Protein AF-A0A956HN15-F1 (afdb_monomer)

Radius of gyration: 31.0 Å; Cα contacts (8 Å, |Δi|>4): 213; chains: 1; bounding box: 75×34×97 Å

Structure (mmCIF, N/CA/C/O backbone):
data_AF-A0A956HN15-F1
#
_entry.id   AF-A0A956HN15-F1
#
loop_
_atom_site.group_PDB
_atom_site.id
_atom_site.type_symbol
_atom_site.label_atom_id
_atom_site.label_alt_id
_atom_site.label_comp_id
_atom_site.label_asym_id
_atom_site.label_entity_id
_atom_site.label_seq_id
_atom_site.pdbx_PDB_ins_code
_atom_site.Cartn_x
_atom_site.Cartn_y
_atom_site.Cartn_z
_atom_site.occupancy
_atom_site.B_iso_or_equiv
_atom_site.auth_seq_id
_atom_site.auth_comp_id
_atom_site.auth_asym_id
_atom_site.auth_atom_id
_atom_site.pdbx_PDB_model_num
ATOM 1 N N . MET A 1 1 ? 26.180 -20.121 -19.953 1.00 5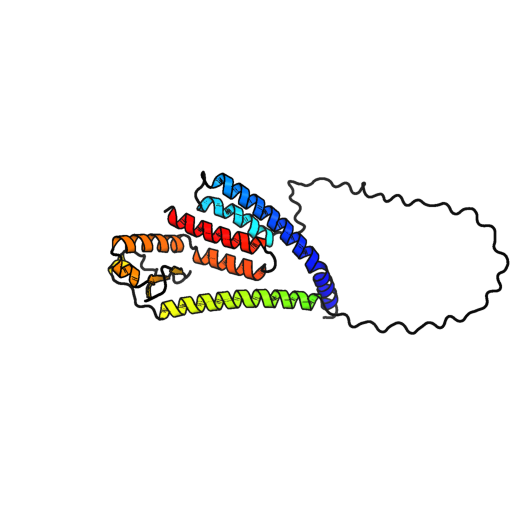2.84 1 MET A N 1
ATOM 2 C CA . MET A 1 1 ? 26.659 -18.882 -19.296 1.00 52.84 1 MET A CA 1
ATOM 3 C C . MET A 1 1 ? 27.167 -17.791 -20.253 1.00 52.84 1 MET A C 1
ATOM 5 O O . MET A 1 1 ? 26.948 -16.645 -19.882 1.00 52.84 1 MET A O 1
ATOM 9 N N . PRO A 1 2 ? 27.777 -18.056 -21.436 1.00 60.72 2 PRO A N 1
ATOM 10 C CA . PRO A 1 2 ? 28.335 -16.978 -22.273 1.00 60.72 2 PRO A CA 1
ATOM 11 C C . PRO A 1 2 ? 27.293 -16.071 -22.959 1.00 60.72 2 PRO A C 1
ATOM 13 O O . PRO A 1 2 ? 27.623 -14.945 -23.304 1.00 60.72 2 PRO A O 1
ATOM 16 N N . GLU A 1 3 ? 26.029 -16.492 -23.086 1.00 69.62 3 GLU A N 1
ATOM 17 C CA . GLU A 1 3 ? 24.977 -15.669 -23.719 1.00 69.62 3 GLU A CA 1
ATOM 18 C C . GLU A 1 3 ? 24.215 -14.733 -22.764 1.00 69.62 3 GLU A C 1
ATOM 20 O O . GLU A 1 3 ? 23.505 -13.842 -23.212 1.00 69.62 3 GLU A O 1
ATOM 25 N N . LEU A 1 4 ? 24.354 -14.882 -21.441 1.00 73.56 4 LEU A N 1
ATOM 26 C CA . LEU A 1 4 ? 23.544 -14.106 -20.486 1.00 73.56 4 LEU A CA 1
ATOM 27 C C . LEU A 1 4 ? 23.995 -12.648 -20.351 1.00 73.56 4 LEU A C 1
ATOM 29 O O . LEU A 1 4 ? 23.161 -11.756 -20.217 1.00 73.56 4 LEU A O 1
ATOM 33 N N . LEU A 1 5 ? 25.305 -12.403 -20.370 1.00 73.19 5 LEU A N 1
ATOM 34 C CA . LEU A 1 5 ? 25.876 -11.060 -20.246 1.00 73.19 5 LEU A CA 1
ATOM 35 C C . LEU A 1 5 ? 25.459 -10.125 -21.396 1.00 73.19 5 LEU A C 1
ATOM 37 O O . LEU A 1 5 ? 24.922 -9.059 -21.093 1.00 73.19 5 LEU A O 1
ATOM 41 N N . PRO A 1 6 ? 25.573 -10.511 -22.685 1.00 75.75 6 PRO A N 1
ATOM 42 C CA . PRO A 1 6 ? 25.152 -9.632 -23.776 1.00 75.75 6 PRO A CA 1
ATOM 43 C C . PRO A 1 6 ? 23.644 -9.335 -23.753 1.00 75.75 6 PRO A C 1
ATOM 45 O O . PRO A 1 6 ? 23.239 -8.202 -24.023 1.00 75.75 6 PRO A O 1
ATOM 48 N N . THR A 1 7 ? 22.801 -10.304 -23.369 1.00 74.69 7 THR A N 1
ATOM 49 C CA . THR A 1 7 ? 21.356 -10.075 -23.194 1.00 74.69 7 THR A CA 1
ATOM 50 C C . THR A 1 7 ? 21.062 -9.107 -22.048 1.00 74.69 7 THR A C 1
ATOM 52 O O . THR A 1 7 ? 20.244 -8.199 -22.206 1.00 74.69 7 THR A O 1
ATOM 55 N N . LEU A 1 8 ? 21.729 -9.264 -20.899 1.00 73.56 8 LEU A N 1
ATOM 56 C CA . LEU A 1 8 ? 21.576 -8.351 -19.766 1.00 73.56 8 LEU A CA 1
ATOM 57 C C . LEU A 1 8 ? 22.012 -6.935 -20.136 1.00 73.56 8 LEU A C 1
ATOM 59 O O . LEU A 1 8 ? 21.326 -5.983 -19.778 1.00 73.56 8 LEU A O 1
ATOM 63 N N . ASP A 1 9 ? 23.101 -6.778 -20.881 1.00 77.00 9 ASP A N 1
ATOM 64 C CA . ASP A 1 9 ? 23.592 -5.461 -21.277 1.00 77.00 9 ASP A CA 1
ATOM 65 C C . ASP A 1 9 ? 22.696 -4.772 -22.303 1.00 77.00 9 ASP A C 1
ATOM 67 O O . ASP A 1 9 ? 22.462 -3.564 -22.199 1.00 77.00 9 ASP A O 1
ATOM 71 N N . ALA A 1 10 ? 22.115 -5.523 -23.242 1.00 74.06 10 ALA A N 1
ATOM 72 C CA . ALA A 1 10 ? 21.064 -5.002 -24.112 1.00 74.06 10 ALA A CA 1
ATOM 73 C C . ALA A 1 10 ? 19.853 -4.511 -23.293 1.00 74.06 10 ALA A C 1
ATOM 75 O O . ALA A 1 10 ? 19.378 -3.392 -23.506 1.00 74.06 10 ALA A O 1
ATOM 76 N N . LEU A 1 11 ? 19.413 -5.295 -22.301 1.00 73.38 11 LEU A N 1
ATOM 77 C CA . LEU A 1 11 ? 18.323 -4.922 -21.395 1.00 73.38 11 LEU A CA 1
ATOM 78 C C . LEU A 1 11 ? 18.669 -3.675 -20.564 1.00 73.38 11 LEU A C 1
ATOM 80 O O . LEU A 1 11 ? 17.855 -2.763 -20.445 1.00 73.38 11 LEU A O 1
ATOM 84 N N . GLY A 1 12 ? 19.884 -3.604 -20.017 1.00 74.00 12 GLY A N 1
ATOM 85 C CA . GLY A 1 12 ? 20.355 -2.471 -19.224 1.00 74.00 12 GLY A CA 1
ATOM 86 C C . GLY A 1 12 ? 20.364 -1.171 -20.015 1.00 74.00 12 GLY A C 1
ATOM 87 O O . GLY A 1 12 ? 19.969 -0.130 -19.493 1.00 74.00 12 GLY A O 1
ATOM 88 N N . ARG A 1 13 ? 20.796 -1.220 -21.281 1.00 76.00 13 ARG A N 1
ATOM 89 C CA . ARG A 1 13 ? 20.797 -0.052 -22.174 1.00 76.00 13 ARG A CA 1
ATOM 90 C C . ARG A 1 13 ? 19.382 0.403 -22.538 1.00 76.00 13 ARG A C 1
ATOM 92 O O . ARG A 1 13 ? 19.152 1.602 -22.652 1.00 76.00 13 ARG A O 1
ATOM 99 N N . ALA A 1 14 ? 18.436 -0.527 -22.667 1.00 77.75 14 ALA A N 1
ATOM 100 C CA . ALA A 1 14 ? 17.026 -0.222 -22.920 1.00 77.75 14 ALA A CA 1
ATOM 101 C C . ALA A 1 14 ? 16.247 0.198 -21.654 1.00 77.75 14 ALA A C 1
ATOM 103 O O . ALA A 1 14 ? 15.173 0.791 -21.750 1.00 77.75 14 ALA A O 1
ATOM 104 N N . ALA A 1 15 ? 16.764 -0.081 -20.455 1.00 79.12 15 ALA A N 1
ATOM 105 C CA . ALA A 1 15 ? 16.052 0.168 -19.204 1.00 79.12 15 ALA A CA 1
ATOM 106 C C . ALA A 1 15 ? 15.653 1.644 -18.969 1.00 79.12 15 ALA A C 1
ATOM 108 O O . ALA A 1 15 ? 14.527 1.866 -18.520 1.00 79.12 15 ALA A O 1
ATOM 109 N N . PRO A 1 16 ? 16.484 2.668 -19.269 1.00 79.44 16 PRO A N 1
ATOM 110 C CA . PRO A 1 16 ? 16.103 4.066 -19.061 1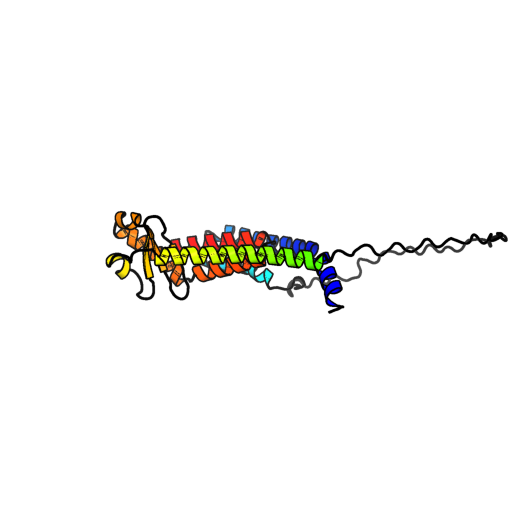.00 79.44 16 PRO A CA 1
ATOM 111 C C . PRO A 1 16 ? 14.948 4.517 -19.960 1.00 79.44 16 PRO A C 1
ATOM 113 O O . PRO A 1 16 ? 14.017 5.164 -19.481 1.00 79.44 16 PRO A O 1
ATOM 116 N N . THR A 1 17 ? 14.980 4.161 -21.248 1.00 76.88 17 THR A N 1
ATOM 117 C CA . THR A 1 17 ? 13.920 4.517 -22.206 1.00 76.88 17 THR A CA 1
ATOM 118 C C . THR A 1 17 ? 12.625 3.789 -21.871 1.00 76.88 17 THR A C 1
ATOM 120 O O . THR A 1 17 ? 11.563 4.411 -21.827 1.00 76.88 17 THR A O 1
ATOM 123 N N . TRP A 1 18 ? 12.718 2.503 -21.522 1.00 82.81 18 TRP A N 1
ATOM 124 C CA . TRP A 1 18 ? 11.594 1.721 -21.017 1.00 82.81 18 TRP A CA 1
ATOM 125 C C . TRP A 1 18 ? 10.989 2.337 -19.747 1.00 82.81 18 TRP A C 1
ATOM 127 O O . TRP A 1 18 ? 9.773 2.512 -19.658 1.00 82.81 18 TRP A O 1
ATOM 137 N N . LEU A 1 19 ? 11.823 2.723 -18.777 1.00 84.31 19 LEU A N 1
ATOM 138 C CA . LEU A 1 19 ? 11.363 3.301 -17.516 1.00 84.31 19 LEU A CA 1
ATOM 139 C C . LEU A 1 19 ? 10.691 4.660 -17.729 1.00 84.31 19 LEU A C 1
ATOM 141 O O . LEU A 1 19 ? 9.663 4.939 -17.106 1.00 84.31 19 LEU A O 1
ATOM 145 N N . LEU A 1 20 ? 11.246 5.495 -18.609 1.00 82.44 20 LEU A N 1
ATOM 146 C CA . LEU A 1 20 ? 10.659 6.780 -18.973 1.00 82.44 20 LEU A CA 1
ATOM 147 C C . LEU A 1 20 ? 9.281 6.582 -19.611 1.00 82.44 20 LEU A C 1
ATOM 149 O O . LEU A 1 20 ?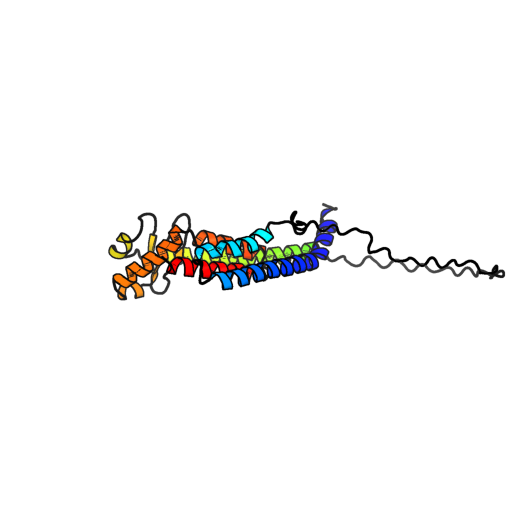 8.308 7.181 -19.151 1.00 82.44 20 LEU A O 1
ATOM 153 N N . ALA A 1 21 ? 9.178 5.698 -20.607 1.00 83.75 21 ALA A N 1
ATOM 154 C CA . ALA A 1 21 ? 7.914 5.382 -21.264 1.00 83.75 21 ALA A CA 1
ATOM 155 C C . ALA A 1 21 ? 6.877 4.857 -20.257 1.00 83.75 21 ALA A C 1
ATOM 157 O O . ALA A 1 21 ? 5.773 5.397 -20.166 1.00 83.75 21 ALA A O 1
ATOM 158 N N . MET A 1 22 ? 7.252 3.875 -19.430 1.00 84.31 22 MET A N 1
ATOM 159 C CA . MET A 1 22 ? 6.392 3.335 -18.374 1.00 84.31 22 MET A CA 1
ATOM 160 C C . MET A 1 22 ? 5.916 4.436 -17.417 1.00 84.31 22 MET A C 1
ATOM 162 O O . MET A 1 22 ? 4.737 4.496 -17.063 1.00 84.31 22 MET A O 1
ATOM 166 N N . THR A 1 23 ? 6.812 5.340 -17.020 1.00 88.06 23 THR A N 1
ATOM 167 C CA . THR A 1 23 ? 6.501 6.435 -16.095 1.00 88.06 23 THR A CA 1
ATOM 168 C C . THR A 1 23 ? 5.527 7.436 -16.706 1.00 88.06 23 THR A C 1
ATOM 170 O O . THR A 1 23 ? 4.544 7.781 -16.053 1.00 88.06 23 THR A O 1
ATOM 173 N N . LEU A 1 24 ? 5.744 7.873 -17.948 1.00 89.25 24 LEU A N 1
ATOM 174 C CA . LEU A 1 24 ? 4.875 8.842 -18.625 1.00 89.25 24 LEU A CA 1
ATOM 175 C C . LEU A 1 24 ? 3.468 8.282 -18.860 1.00 89.25 24 LEU A C 1
ATOM 177 O O . LEU A 1 24 ? 2.478 8.943 -18.547 1.00 89.25 24 LEU A O 1
ATOM 181 N N . TRP A 1 25 ? 3.364 7.035 -19.322 1.00 85.62 25 TRP A N 1
ATOM 182 C CA . TRP A 1 25 ? 2.072 6.373 -19.511 1.00 85.62 25 TRP A CA 1
ATOM 183 C C . TRP A 1 25 ? 1.324 6.174 -18.192 1.00 85.62 25 TRP A C 1
ATOM 185 O O . TRP A 1 25 ? 0.136 6.490 -18.088 1.00 85.62 25 TRP A O 1
ATOM 195 N N . THR A 1 26 ? 2.019 5.699 -17.155 1.00 88.94 26 THR A N 1
ATOM 196 C CA . THR A 1 26 ? 1.412 5.520 -15.828 1.00 88.94 26 THR A CA 1
ATOM 197 C C . THR A 1 26 ? 1.000 6.867 -15.228 1.00 88.94 26 THR A C 1
ATOM 199 O O . THR A 1 26 ? -0.025 6.950 -14.551 1.00 88.94 26 THR A O 1
ATOM 202 N N . LEU A 1 27 ? 1.747 7.941 -15.505 1.00 93.25 27 LEU A N 1
ATOM 203 C CA . LEU A 1 27 ? 1.388 9.298 -15.104 1.00 93.25 27 LEU A CA 1
ATOM 204 C C . LEU A 1 27 ? 0.112 9.768 -15.810 1.00 93.25 27 LEU A C 1
ATOM 206 O O . LEU A 1 27 ? -0.776 10.285 -15.139 1.00 93.25 27 LEU A O 1
ATOM 210 N N . GLY A 1 28 ? -0.013 9.538 -17.120 1.00 92.81 28 GLY A N 1
ATOM 211 C CA . GLY A 1 28 ? -1.230 9.833 -1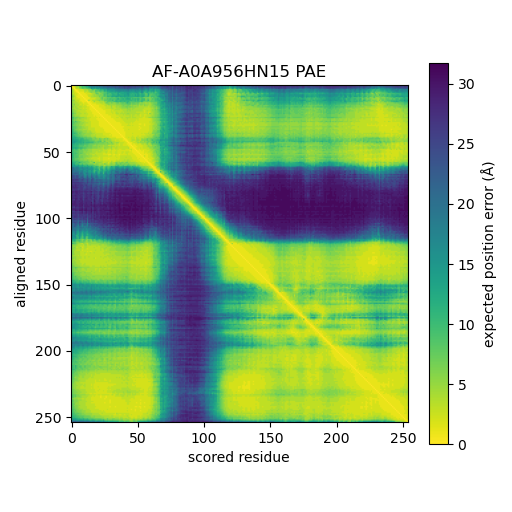7.881 1.00 92.81 28 GLY A CA 1
ATOM 212 C C . GLY A 1 28 ? -2.458 9.125 -17.303 1.00 92.81 28 GLY A C 1
ATOM 213 O O . GLY A 1 28 ? -3.449 9.775 -16.970 1.00 92.81 28 GLY A O 1
ATOM 214 N N . LEU A 1 29 ? -2.362 7.811 -17.064 1.00 92.62 29 LEU A N 1
ATOM 215 C CA . LEU A 1 29 ? -3.432 7.040 -16.416 1.00 92.62 29 LEU A CA 1
ATOM 216 C C . LEU A 1 29 ? -3.763 7.570 -15.020 1.00 92.62 29 LEU A C 1
ATOM 218 O O . LEU A 1 29 ? -4.934 7.689 -14.658 1.00 92.62 29 LEU A O 1
ATOM 222 N N . TRP A 1 30 ? -2.744 7.909 -14.230 1.00 95.19 30 TRP A N 1
ATOM 223 C CA . TRP A 1 30 ? -2.947 8.480 -12.905 1.00 95.19 30 TRP A CA 1
ATOM 224 C C . TRP A 1 30 ? -3.654 9.839 -12.964 1.00 95.19 30 TRP A C 1
ATOM 226 O O . TRP A 1 30 ? -4.546 10.084 -12.151 1.00 95.19 30 TRP A O 1
ATOM 236 N N . LEU A 1 31 ? -3.308 10.702 -13.924 1.00 95.62 31 LEU A N 1
ATOM 237 C CA . LEU A 1 31 ? -3.966 11.992 -14.132 1.00 95.62 31 LEU A CA 1
ATOM 238 C C . LEU A 1 31 ? -5.434 11.803 -14.521 1.00 95.62 31 LEU A C 1
ATOM 240 O O . LEU A 1 31 ? -6.295 12.408 -13.885 1.00 95.62 31 LEU A O 1
ATOM 244 N N . CYS A 1 32 ? -5.736 10.914 -15.471 1.00 94.94 32 CYS A N 1
ATOM 245 C CA . CYS A 1 32 ? -7.110 10.570 -15.846 1.00 94.94 32 CYS A CA 1
ATOM 246 C C . CYS A 1 32 ? -7.907 10.014 -14.657 1.00 94.94 32 CYS A C 1
ATOM 248 O O . CYS A 1 32 ? -9.021 10.456 -14.380 1.00 94.94 32 CYS A O 1
ATOM 250 N N . ALA A 1 33 ? -7.324 9.087 -13.893 1.00 93.94 33 ALA A N 1
ATOM 251 C CA . ALA A 1 33 ? -7.952 8.579 -12.678 1.00 93.94 33 ALA A CA 1
ATOM 252 C C . ALA A 1 33 ? -8.202 9.713 -11.672 1.00 93.94 33 ALA A C 1
ATOM 254 O O . ALA A 1 33 ? -9.264 9.781 -11.062 1.00 93.94 33 ALA A O 1
ATOM 255 N N . ARG A 1 34 ? -7.252 10.643 -11.517 1.00 94.81 34 ARG A N 1
ATOM 256 C CA . ARG A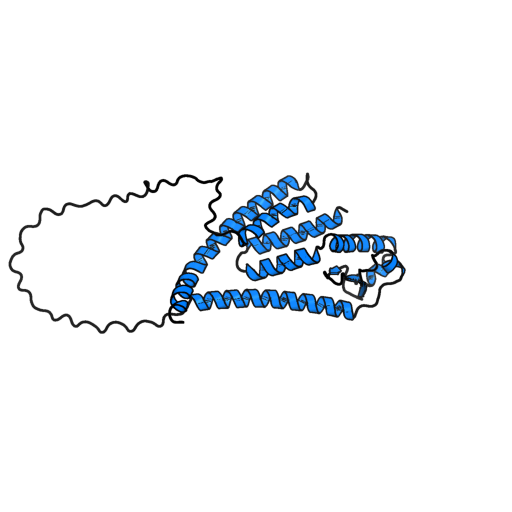 1 34 ? -7.331 11.760 -10.569 1.00 94.81 34 ARG A CA 1
ATOM 257 C C . ARG A 1 34 ? -8.343 12.834 -10.962 1.00 94.81 34 ARG A C 1
ATOM 259 O O . ARG A 1 34 ? -8.926 13.439 -10.054 1.00 94.81 34 ARG A O 1
ATOM 266 N N . THR A 1 35 ? -8.546 13.085 -12.252 1.00 95.06 35 THR A N 1
ATOM 267 C CA . THR A 1 35 ? -9.582 14.000 -12.747 1.00 95.06 35 THR A CA 1
ATOM 268 C C . THR A 1 35 ? -10.963 13.383 -12.560 1.00 95.06 35 THR A C 1
ATOM 270 O O . THR A 1 35 ? -11.814 14.011 -11.931 1.00 95.06 35 THR A O 1
ATOM 273 N N . LEU A 1 36 ? -11.163 12.124 -12.963 1.00 93.69 36 LEU A N 1
ATOM 274 C CA . LEU A 1 36 ? -12.405 11.382 -12.711 1.00 93.69 36 LEU A CA 1
ATOM 275 C C . LEU A 1 36 ? -12.735 11.324 -11.213 1.00 93.69 36 LEU A C 1
ATOM 277 O O . LEU A 1 36 ? -13.852 11.626 -10.799 1.00 93.69 36 LEU A O 1
ATOM 281 N N . ASP A 1 37 ? -11.737 11.034 -10.379 1.00 93.38 37 ASP A N 1
ATOM 282 C CA . ASP A 1 37 ? -11.855 11.007 -8.922 1.00 93.38 37 ASP A CA 1
ATOM 283 C C . ASP A 1 37 ? -12.286 12.359 -8.321 1.00 93.38 37 ASP A C 1
ATOM 285 O O . ASP A 1 37 ? -13.005 12.401 -7.317 1.00 93.38 37 ASP A O 1
ATOM 289 N N . ALA A 1 38 ? -11.856 13.476 -8.920 1.00 92.56 38 ALA A N 1
ATOM 290 C CA . ALA A 1 38 ? -12.281 14.819 -8.530 1.00 92.56 38 ALA A CA 1
ATOM 291 C C . ALA A 1 38 ? -13.717 15.133 -8.962 1.00 92.56 38 ALA A C 1
ATOM 293 O O . ALA A 1 38 ? -14.442 15.760 -8.191 1.00 92.56 38 ALA A O 1
ATOM 294 N N . LEU A 1 39 ? -14.128 14.692 -10.151 1.00 94.69 39 LEU A N 1
ATOM 295 C CA . LEU A 1 39 ? -15.478 14.912 -10.676 1.00 94.69 39 LEU A CA 1
ATOM 296 C C . LEU A 1 39 ? -16.523 14.072 -9.928 1.00 94.69 39 LEU A C 1
ATOM 298 O O . LEU A 1 39 ? -17.617 14.547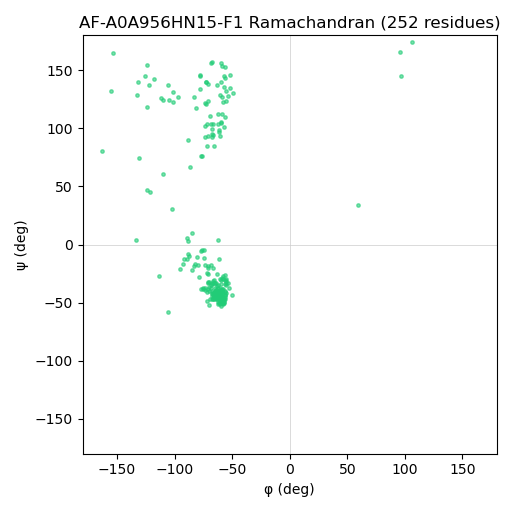 -9.625 1.00 94.69 39 LEU A O 1
ATOM 302 N N . LEU A 1 40 ? -16.166 12.839 -9.567 1.00 92.62 40 LEU A N 1
ATOM 303 C CA . LEU A 1 40 ? -17.072 11.881 -8.932 1.00 92.62 40 LEU A CA 1
ATOM 304 C C . LEU A 1 40 ? -17.113 11.991 -7.402 1.00 92.62 40 LEU A C 1
ATOM 306 O O . LEU A 1 40 ? -18.003 11.413 -6.785 1.00 92.62 40 LEU A O 1
ATOM 310 N N . ARG A 1 41 ? -16.218 12.770 -6.770 1.00 90.56 41 ARG A N 1
ATOM 311 C CA . ARG A 1 41 ? -16.110 12.868 -5.295 1.00 90.56 41 ARG A CA 1
ATOM 312 C C . ARG A 1 41 ? -17.400 13.270 -4.574 1.00 90.56 41 ARG A C 1
ATOM 314 O O . ARG A 1 41 ? -17.520 13.002 -3.391 1.00 90.56 41 ARG A O 1
ATOM 321 N N . ARG A 1 42 ? -18.301 13.996 -5.249 1.00 89.19 42 ARG A N 1
ATOM 322 C CA . ARG A 1 42 ? -19.583 14.452 -4.680 1.00 89.19 42 ARG A CA 1
ATOM 323 C C . ARG A 1 42 ? -20.729 13.472 -4.938 1.00 89.19 42 ARG A C 1
ATOM 325 O O . ARG A 1 42 ? -21.803 13.655 -4.388 1.00 89.19 42 ARG A O 1
ATOM 332 N N . ARG A 1 43 ? -20.520 12.496 -5.826 1.00 90.50 43 ARG A N 1
ATOM 333 C CA . ARG A 1 43 ? -21.560 11.589 -6.334 1.00 90.50 43 ARG A CA 1
ATOM 334 C C . ARG A 1 43 ? -21.346 10.142 -5.902 1.00 90.50 43 ARG A C 1
ATOM 336 O O . ARG A 1 43 ? -22.313 9.399 -5.824 1.00 90.50 43 ARG A O 1
ATOM 343 N N . LEU A 1 44 ? -20.100 9.742 -5.655 1.00 90.38 44 LEU A N 1
ATOM 344 C CA . LEU A 1 44 ? -19.728 8.375 -5.307 1.00 90.38 44 LEU A CA 1
ATOM 345 C C . LEU A 1 44 ? -19.007 8.336 -3.961 1.00 90.38 44 LEU A C 1
ATOM 347 O O . LEU A 1 44 ? -18.099 9.135 -3.719 1.00 90.38 44 LEU A O 1
ATOM 351 N N . ALA A 1 45 ? -19.371 7.346 -3.146 1.00 89.69 45 ALA A N 1
ATOM 352 C CA . ALA A 1 45 ? -18.648 6.973 -1.935 1.00 89.69 45 ALA A CA 1
ATOM 353 C C . ALA A 1 45 ? -17.177 6.634 -2.240 1.00 89.69 45 ALA A C 1
ATOM 355 O O . ALA A 1 45 ? -16.834 6.186 -3.344 1.00 89.69 45 ALA A O 1
ATOM 356 N N . ALA A 1 46 ? -16.299 6.821 -1.256 1.00 89.19 46 ALA A N 1
ATOM 357 C CA . ALA A 1 46 ? -14.861 6.604 -1.393 1.00 89.19 46 ALA A CA 1
ATOM 358 C C . ALA A 1 46 ? -14.514 5.186 -1.880 1.00 89.19 46 ALA A C 1
ATOM 360 O O . ALA A 1 46 ? -13.608 5.017 -2.702 1.00 89.19 46 ALA A O 1
ATOM 361 N N . ALA A 1 47 ? -15.287 4.180 -1.461 1.00 86.81 47 ALA A N 1
ATOM 362 C CA . ALA A 1 47 ? -15.101 2.790 -1.873 1.00 86.81 47 ALA A CA 1
ATOM 363 C C . ALA A 1 47 ? -15.206 2.586 -3.399 1.00 86.81 47 ALA A C 1
ATOM 365 O O . ALA A 1 47 ? -14.390 1.876 -3.984 1.00 86.81 47 ALA A O 1
ATOM 366 N N . TRP A 1 48 ? -16.148 3.261 -4.066 1.00 88.50 48 TRP A N 1
ATOM 367 C CA . TRP A 1 48 ? -16.359 3.149 -5.519 1.00 88.50 48 TRP A CA 1
ATOM 368 C C . TRP A 1 48 ? -15.304 3.875 -6.349 1.00 88.50 48 TRP A C 1
ATOM 370 O O . TRP A 1 48 ? -15.214 3.686 -7.559 1.00 88.50 48 TRP A O 1
ATOM 380 N N . ARG A 1 49 ? -14.480 4.697 -5.700 1.00 91.38 49 ARG A N 1
ATOM 381 C CA . ARG A 1 49 ? -13.399 5.451 -6.338 1.00 91.38 49 ARG A CA 1
ATOM 382 C C . ARG A 1 49 ? -12.067 4.698 -6.288 1.00 91.38 49 ARG A C 1
ATOM 384 O O . ARG A 1 49 ? -11.169 4.997 -7.072 1.00 91.38 49 ARG A O 1
ATOM 391 N N . LEU A 1 50 ? -11.941 3.682 -5.425 1.00 89.94 50 LEU A N 1
ATOM 392 C CA . LEU A 1 50 ? -10.757 2.816 -5.333 1.00 89.94 50 LEU A CA 1
ATOM 393 C C . LEU A 1 50 ? -10.381 2.128 -6.664 1.00 89.94 50 LEU A C 1
ATOM 395 O O . LEU A 1 50 ? -9.192 2.146 -7.000 1.00 89.94 50 LEU A O 1
ATOM 399 N N . PRO A 1 51 ? -11.326 1.571 -7.456 1.00 91.81 51 PRO A N 1
ATOM 400 C CA . PRO A 1 51 ? -10.997 0.882 -8.705 1.00 91.81 51 PRO A CA 1
ATOM 401 C C . PRO A 1 51 ? -10.276 1.764 -9.732 1.00 91.81 51 PRO A C 1
ATOM 403 O O . PRO A 1 51 ? -9.424 1.255 -10.456 1.00 91.81 51 PRO A O 1
ATOM 406 N N . LEU A 1 52 ? -10.531 3.082 -9.749 1.00 91.31 52 LEU A N 1
ATOM 407 C CA . LEU A 1 52 ? -9.869 4.028 -10.663 1.00 91.31 52 LEU A CA 1
ATOM 408 C C . LEU A 1 52 ? -8.342 3.968 -10.535 1.00 91.31 52 LEU A C 1
ATOM 410 O O . LEU A 1 52 ? -7.617 3.973 -11.526 1.00 91.31 52 LEU A O 1
ATOM 414 N N . TYR A 1 53 ? -7.849 3.865 -9.302 1.00 92.75 53 TYR A N 1
ATOM 415 C CA . TYR A 1 53 ? -6.420 3.750 -9.021 1.00 92.75 53 TYR A CA 1
ATOM 416 C C . TYR A 1 53 ? -5.919 2.305 -9.118 1.00 92.75 53 TYR A C 1
ATOM 418 O O . TYR A 1 53 ? -4.734 2.092 -9.360 1.00 92.75 53 TYR A O 1
ATOM 426 N N . GLY A 1 54 ? -6.810 1.317 -8.986 1.00 89.50 54 GLY A N 1
ATOM 427 C CA . GLY A 1 54 ? -6.512 -0.084 -9.285 1.00 89.50 54 GLY A CA 1
ATOM 428 C C . GLY A 1 54 ? -6.076 -0.286 -10.738 1.00 89.50 54 GLY A C 1
ATOM 429 O O . GLY A 1 54 ? -5.104 -0.995 -10.973 1.00 89.50 54 GLY A O 1
ATOM 430 N N . VAL A 1 55 ? -6.705 0.408 -11.693 1.00 88.50 55 VAL A N 1
ATOM 431 C CA . VAL A 1 55 ? -6.315 0.381 -13.119 1.00 88.50 55 VAL A CA 1
ATOM 432 C C . VAL A 1 55 ? -4.890 0.909 -13.329 1.00 88.50 55 VAL A C 1
ATOM 434 O O . VAL A 1 55 ? -4.109 0.305 -14.061 1.00 88.50 55 VAL A O 1
ATOM 437 N N . VAL A 1 56 ? -4.515 1.987 -12.629 1.00 89.56 56 VAL A N 1
ATOM 438 C CA . VAL A 1 56 ? -3.148 2.540 -12.671 1.00 89.56 56 VAL A CA 1
ATOM 439 C C . VAL A 1 56 ? -2.123 1.506 -12.194 1.00 89.56 56 VAL A C 1
ATOM 441 O O . VAL A 1 56 ? -1.047 1.398 -12.772 1.00 89.56 56 VAL A O 1
ATOM 444 N N . LEU A 1 57 ? -2.452 0.721 -11.163 1.00 89.56 57 LEU A N 1
ATOM 445 C CA . LEU A 1 57 ? -1.576 -0.346 -10.669 1.00 89.56 57 LEU A CA 1
ATOM 446 C C . LEU A 1 57 ? -1.581 -1.581 -11.580 1.00 89.56 57 LEU A C 1
ATOM 448 O O . LEU A 1 57 ? -0.531 -2.186 -11.778 1.00 89.56 57 LEU A O 1
ATOM 452 N N . ALA A 1 58 ? -2.729 -1.944 -12.157 1.00 86.19 58 ALA A N 1
ATOM 453 C CA . ALA A 1 58 ? -2.852 -3.071 -13.083 1.00 86.19 58 ALA A CA 1
ATOM 454 C C . ALA A 1 58 ? -1.980 -2.884 -14.334 1.00 86.19 58 ALA A C 1
ATOM 456 O O . ALA A 1 58 ? -1.450 -3.857 -14.866 1.00 86.19 58 ALA A O 1
ATOM 457 N N . ARG A 1 59 ? -1.741 -1.631 -14.749 1.00 83.19 59 ARG A N 1
ATOM 458 C CA . ARG A 1 59 ? -0.821 -1.296 -15.846 1.00 83.19 59 ARG A CA 1
ATOM 459 C C . ARG A 1 59 ? 0.593 -1.843 -15.651 1.00 83.19 59 ARG A C 1
ATOM 461 O O . ARG A 1 59 ? 1.240 -2.149 -16.648 1.00 83.19 59 ARG A O 1
ATOM 468 N N . LEU A 1 60 ? 1.049 -1.997 -14.406 1.00 82.25 60 LEU A N 1
ATOM 469 C CA . LEU A 1 60 ? 2.374 -2.543 -14.092 1.00 82.25 60 LEU A CA 1
ATOM 470 C C . LEU A 1 60 ? 2.516 -4.022 -14.477 1.00 82.25 60 LEU A C 1
ATOM 472 O O . LEU A 1 60 ? 3.634 -4.508 -14.603 1.00 82.25 60 LEU A O 1
ATOM 476 N N . VAL A 1 61 ? 1.395 -4.731 -14.634 1.00 77.19 61 VAL A N 1
ATOM 477 C CA . VAL A 1 61 ? 1.347 -6.139 -15.055 1.00 77.19 61 VAL A CA 1
ATOM 478 C C . VAL A 1 61 ? 1.130 -6.257 -16.567 1.00 77.19 61 VAL A C 1
ATOM 480 O O . VAL A 1 61 ? 1.457 -7.283 -17.157 1.00 77.19 61 VAL A O 1
ATOM 483 N N . LEU A 1 62 ? 0.596 -5.214 -17.210 1.00 70.25 62 LEU A N 1
ATOM 484 C CA . LEU A 1 62 ? 0.336 -5.220 -18.646 1.00 70.25 62 LEU A CA 1
ATOM 485 C C . LEU A 1 62 ? 1.638 -4.996 -19.440 1.00 70.25 62 LEU A C 1
ATOM 487 O O . LEU A 1 62 ? 2.386 -4.065 -19.115 1.00 70.25 62 LEU A O 1
ATOM 491 N N . PRO A 1 63 ? 1.896 -5.793 -20.497 1.00 65.44 63 PRO A N 1
ATOM 492 C CA . PRO A 1 63 ? 3.030 -5.588 -21.395 1.00 65.44 63 PRO A CA 1
ATOM 493 C C . PRO A 1 63 ? 3.084 -4.152 -21.923 1.00 65.44 63 PRO A C 1
ATOM 495 O O . PRO A 1 63 ? 2.051 -3.508 -22.120 1.00 65.44 63 PRO A O 1
ATOM 498 N N . VAL A 1 64 ? 4.291 -3.622 -22.138 1.00 57.16 64 VAL A N 1
ATOM 499 C CA . VAL A 1 64 ? 4.454 -2.268 -22.696 1.00 57.16 64 VAL A CA 1
ATOM 500 C C . VAL A 1 64 ? 3.894 -2.186 -24.113 1.00 57.16 64 VAL A C 1
ATOM 502 O O . VAL A 1 64 ? 3.274 -1.180 -24.444 1.00 57.16 64 VAL A O 1
ATOM 505 N N . ASP A 1 65 ? 3.990 -3.286 -24.855 1.00 60.69 65 ASP A N 1
ATOM 506 C CA . ASP A 1 65 ? 3.537 -3.420 -26.241 1.00 60.69 65 ASP A CA 1
ATOM 507 C C . ASP A 1 65 ? 2.049 -3.778 -26.351 1.00 60.69 65 ASP A C 1
ATOM 509 O O . ASP A 1 65 ? 1.562 -4.114 -27.429 1.00 60.69 65 ASP A O 1
ATOM 513 N N . TRP A 1 66 ? 1.302 -3.724 -25.240 1.00 53.16 66 TRP A N 1
ATOM 514 C CA . TRP A 1 66 ? -0.144 -3.893 -25.281 1.00 53.16 66 TRP A CA 1
ATOM 515 C C . TRP A 1 66 ? -0.779 -2.700 -26.002 1.00 53.16 66 TRP A C 1
ATOM 517 O O . TRP A 1 66 ? -1.112 -1.674 -25.402 1.00 53.16 66 TRP A O 1
ATOM 527 N N . GLN A 1 67 ? -0.965 -2.849 -27.306 1.00 52.53 67 GLN A N 1
ATOM 528 C CA . GLN A 1 67 ? -1.824 -1.991 -28.102 1.00 52.53 67 GLN A CA 1
ATOM 529 C C . GLN A 1 67 ? -3.272 -2.339 -27.744 1.00 52.53 67 GLN A C 1
ATOM 531 O O . GLN A 1 67 ? -3.695 -3.491 -27.840 1.00 52.53 67 GLN A O 1
ATOM 536 N N . SER A 1 68 ? -4.033 -1.360 -27.248 1.00 44.50 68 SER A N 1
ATOM 537 C CA . SER A 1 68 ? -5.455 -1.571 -26.973 1.00 44.50 68 SER A CA 1
ATOM 538 C C . SER A 1 68 ? -6.149 -1.984 -28.275 1.00 44.50 68 SER A C 1
ATOM 540 O O . SER A 1 68 ? -6.062 -1.224 -29.239 1.00 44.50 68 SER A O 1
ATOM 542 N N . PRO A 1 69 ? -6.897 -3.102 -28.320 1.00 50.62 69 PRO A N 1
ATOM 543 C CA . PRO A 1 69 ? -7.639 -3.498 -29.521 1.00 50.62 69 PRO A CA 1
ATOM 544 C C . PRO A 1 69 ? -8.706 -2.466 -29.934 1.00 50.62 69 PRO A C 1
ATOM 546 O O . PRO A 1 69 ? -9.228 -2.522 -31.039 1.00 50.62 69 PRO A O 1
ATOM 549 N N . ILE A 1 70 ? -9.017 -1.502 -29.059 1.00 50.69 70 ILE A N 1
ATOM 550 C CA . ILE A 1 70 ? -9.950 -0.396 -29.313 1.00 50.69 70 ILE A CA 1
ATOM 551 C C . ILE A 1 70 ? -9.262 0.773 -30.054 1.00 50.69 70 ILE A C 1
ATOM 553 O O . ILE A 1 70 ? -9.937 1.603 -30.651 1.00 50.69 70 ILE A O 1
ATOM 557 N N . VAL A 1 71 ? -7.924 0.839 -30.046 1.00 47.34 71 VAL A N 1
ATOM 558 C CA . VAL A 1 71 ? -7.110 1.877 -30.711 1.00 47.34 71 VAL A CA 1
ATOM 559 C C . VAL A 1 71 ? -6.122 1.208 -31.672 1.00 47.34 71 VAL A C 1
ATOM 561 O O . VAL A 1 71 ? -4.930 1.498 -31.678 1.00 47.34 71 VAL A O 1
ATOM 564 N N . ALA A 1 72 ? -6.607 0.273 -32.486 1.00 45.81 72 ALA A N 1
ATOM 565 C CA . ALA A 1 72 ? -5.888 -0.146 -33.682 1.00 45.81 72 ALA A CA 1
ATOM 566 C C . ALA A 1 72 ? -6.067 0.952 -34.744 1.00 45.81 72 ALA A C 1
ATOM 568 O O . ALA A 1 72 ? -6.908 0.845 -35.632 1.00 45.81 72 ALA A O 1
ATOM 569 N N . TRP A 1 73 ? -5.339 2.062 -34.600 1.00 47.28 73 TRP A N 1
ATOM 570 C CA . TRP A 1 73 ? -5.170 2.994 -35.710 1.00 47.28 73 TRP A CA 1
ATOM 571 C C . TRP A 1 73 ? -4.197 2.334 -36.690 1.00 47.28 73 TRP A C 1
ATOM 573 O O . TRP A 1 73 ? -3.093 1.986 -36.261 1.00 47.28 73 TRP A O 1
ATOM 583 N N . PRO A 1 74 ? -4.561 2.111 -37.963 1.00 45.97 74 PRO A N 1
ATOM 584 C CA . PRO A 1 74 ? -3.608 1.607 -38.933 1.00 45.97 74 PRO A CA 1
ATOM 585 C C . PRO A 1 74 ? -2.580 2.718 -39.155 1.00 45.97 74 PRO A C 1
ATOM 587 O O . PRO A 1 74 ? -2.841 3.694 -39.852 1.00 45.97 74 PRO A O 1
ATOM 590 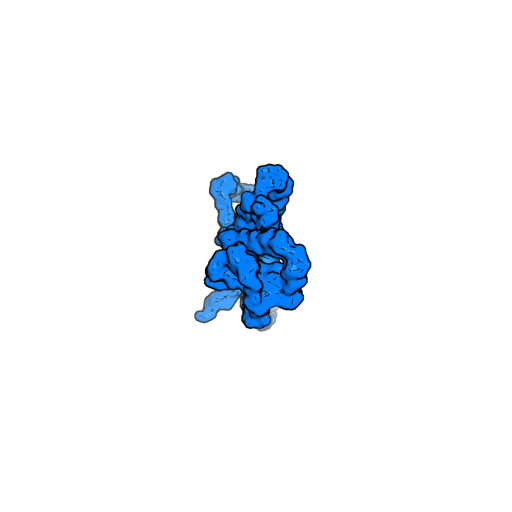N N . MET A 1 75 ? -1.422 2.617 -38.506 1.00 44.09 75 MET A N 1
ATOM 591 C CA . MET A 1 75 ? -0.248 3.340 -38.973 1.00 44.09 75 MET A CA 1
ATOM 592 C C . MET A 1 75 ? 0.206 2.601 -40.226 1.00 44.09 75 MET A C 1
ATOM 594 O O . MET A 1 75 ? 0.888 1.585 -40.136 1.00 44.09 75 MET A O 1
ATOM 598 N N . THR A 1 76 ? -0.269 3.043 -41.385 1.00 43.69 76 THR A N 1
ATOM 599 C CA . THR A 1 76 ? 0.309 2.650 -42.668 1.00 43.69 76 THR A CA 1
ATOM 600 C C . THR A 1 76 ? 1.779 3.057 -42.649 1.00 43.69 76 THR A C 1
ATOM 602 O O . THR A 1 76 ? 2.092 4.225 -42.425 1.00 43.69 76 THR A O 1
ATOM 605 N N . GLU A 1 77 ? 2.678 2.094 -42.851 1.00 51.06 77 GLU A N 1
ATOM 606 C CA . GLU A 1 77 ? 4.140 2.272 -42.908 1.00 51.06 77 GLU A CA 1
ATOM 607 C C . GLU A 1 77 ? 4.611 3.189 -44.064 1.00 51.06 77 GLU A C 1
ATOM 609 O O . GLU A 1 77 ? 5.809 3.396 -44.240 1.00 51.06 77 GLU A O 1
ATOM 614 N N . ASP A 1 78 ? 3.689 3.785 -44.823 1.00 46.44 78 ASP A N 1
ATOM 615 C CA . ASP A 1 78 ? 3.967 4.509 -46.066 1.00 46.44 78 ASP A CA 1
ATOM 616 C C . ASP A 1 78 ? 4.475 5.957 -45.886 1.00 46.44 78 ASP A C 1
ATOM 618 O O . ASP A 1 78 ? 4.977 6.542 -46.844 1.00 46.44 78 ASP A O 1
ATOM 622 N N . ASP A 1 79 ? 4.434 6.547 -44.684 1.00 46.41 79 ASP A N 1
ATOM 623 C CA . ASP A 1 79 ? 4.804 7.967 -44.486 1.00 46.41 79 ASP A CA 1
ATOM 624 C C . ASP A 1 79 ? 6.297 8.222 -44.183 1.00 46.41 79 ASP A C 1
ATOM 626 O O . ASP A 1 79 ? 6.705 9.362 -43.948 1.00 46.41 79 ASP A O 1
ATOM 630 N N . VAL A 1 80 ? 7.154 7.194 -44.229 1.00 44.97 80 VAL A N 1
ATOM 631 C CA . VAL A 1 80 ? 8.621 7.359 -44.123 1.00 44.97 80 VAL A CA 1
ATOM 632 C C . VAL A 1 80 ? 9.324 6.809 -45.366 1.00 44.97 80 VAL A C 1
ATOM 634 O O . VAL A 1 80 ? 10.352 6.139 -45.296 1.00 44.97 80 VAL A O 1
ATOM 637 N N . ALA A 1 81 ? 8.804 7.139 -46.547 1.00 41.28 81 ALA A N 1
ATOM 638 C CA . ALA A 1 81 ? 9.617 7.134 -47.756 1.00 41.28 81 ALA A CA 1
ATOM 639 C C . ALA A 1 81 ? 10.583 8.329 -47.697 1.00 41.28 81 ALA A C 1
ATOM 641 O O . ALA A 1 81 ? 10.316 9.418 -48.206 1.00 41.28 81 ALA A O 1
ATOM 642 N N . VAL A 1 82 ? 11.727 8.132 -47.037 1.00 42.09 82 VAL A N 1
ATOM 643 C CA . VAL A 1 82 ? 12.899 8.992 -47.212 1.00 42.09 82 VAL A CA 1
ATOM 644 C C . VAL A 1 82 ? 13.226 8.975 -48.701 1.00 42.09 82 VAL A C 1
ATOM 646 O O . VAL A 1 82 ? 13.656 7.953 -49.230 1.00 42.09 82 VAL A O 1
ATOM 649 N N . ALA A 1 83 ? 12.994 10.097 -49.379 1.00 39.16 83 ALA A N 1
ATOM 650 C CA . ALA A 1 83 ? 13.437 10.307 -50.744 1.00 39.16 83 ALA A CA 1
ATOM 651 C C . ALA A 1 83 ? 14.970 10.212 -50.778 1.00 39.16 83 ALA A C 1
ATOM 653 O O . ALA A 1 83 ? 15.683 11.185 -50.530 1.00 39.16 83 ALA A O 1
ATOM 654 N N . THR A 1 84 ? 15.494 9.022 -51.059 1.00 41.19 84 THR A N 1
ATOM 655 C CA . THR A 1 84 ? 16.864 8.846 -51.517 1.00 41.19 84 THR A CA 1
ATOM 656 C C . THR A 1 84 ? 16.942 9.480 -52.897 1.00 41.19 84 THR A C 1
ATOM 658 O O . THR A 1 84 ? 16.598 8.880 -53.911 1.00 41.19 84 THR A O 1
ATOM 661 N N . VAL A 1 85 ? 17.361 10.745 -52.934 1.00 42.03 85 VAL A N 1
ATOM 662 C CA . VAL A 1 85 ? 17.795 11.394 -54.168 1.00 42.03 85 VAL A CA 1
ATOM 663 C C . VAL A 1 85 ? 18.998 10.601 -54.673 1.00 42.03 85 VAL A C 1
ATOM 665 O O . VAL A 1 85 ? 20.120 10.771 -54.199 1.00 42.03 85 VAL A O 1
ATOM 668 N N . VAL A 1 86 ? 18.751 9.687 -55.608 1.00 47.03 86 VAL A N 1
ATOM 669 C CA . VAL A 1 86 ? 19.791 9.090 -56.441 1.00 47.03 86 VAL A CA 1
ATOM 670 C C . VAL A 1 86 ? 20.292 10.217 -57.338 1.00 47.03 86 VAL A C 1
ATOM 672 O O . VAL A 1 86 ? 19.677 10.545 -58.348 1.00 47.03 86 VAL A O 1
ATOM 675 N N . VAL A 1 87 ? 21.373 10.878 -56.921 1.00 44.84 87 VAL A N 1
ATOM 676 C CA . VAL A 1 87 ? 22.129 11.758 -57.812 1.00 44.84 87 VAL A CA 1
ATOM 677 C C . VAL A 1 87 ? 22.858 10.846 -58.789 1.00 44.84 87 VAL A C 1
ATOM 679 O O . VAL A 1 87 ? 23.830 10.183 -58.426 1.00 44.84 87 VAL A O 1
ATOM 682 N N . ASP A 1 88 ? 22.339 10.783 -60.010 1.00 42.81 88 ASP A N 1
ATOM 683 C CA . ASP A 1 88 ? 22.966 10.119 -61.145 1.00 42.81 88 ASP A CA 1
ATOM 684 C C . ASP A 1 88 ? 24.308 10.811 -61.438 1.00 42.81 88 ASP A C 1
ATOM 686 O O . ASP A 1 88 ? 24.371 11.899 -62.010 1.00 42.81 88 ASP A O 1
ATOM 690 N N . SER A 1 89 ? 25.400 10.226 -60.943 1.00 51.62 89 SER A N 1
ATOM 691 C CA . SER A 1 89 ? 26.758 10.726 -61.159 1.00 51.62 89 SER A CA 1
ATOM 692 C C . SER A 1 89 ? 27.295 10.160 -62.473 1.00 51.62 89 SER A C 1
ATOM 694 O O . SER A 1 89 ? 28.210 9.339 -62.500 1.00 51.62 89 SER A O 1
ATOM 696 N N . ALA A 1 90 ? 26.685 10.578 -63.579 1.00 52.78 90 ALA A N 1
ATOM 697 C CA . ALA A 1 90 ? 27.082 10.205 -64.930 1.00 52.78 90 ALA A CA 1
ATOM 698 C C . ALA A 1 90 ? 27.697 11.402 -65.670 1.00 52.78 90 ALA A C 1
ATOM 700 O O . ALA A 1 90 ? 27.189 11.830 -66.700 1.00 52.78 90 ALA A O 1
ATOM 701 N N . LEU A 1 91 ? 28.801 11.954 -65.147 1.00 52.59 91 LEU A N 1
ATOM 702 C CA . LEU A 1 91 ? 29.768 12.718 -65.950 1.00 52.59 91 LEU A CA 1
ATOM 703 C C . LEU A 1 91 ? 31.110 12.879 -65.206 1.00 52.59 91 LEU A C 1
ATOM 705 O O . LEU A 1 91 ? 31.397 13.919 -64.619 1.00 52.59 91 LEU A O 1
ATOM 709 N N . VAL A 1 92 ? 31.961 11.850 -65.230 1.00 56.22 92 VAL A N 1
ATOM 710 C CA . VAL A 1 92 ? 33.377 11.983 -64.840 1.00 56.22 92 VAL A CA 1
ATOM 711 C C . VAL A 1 92 ? 34.241 11.501 -66.013 1.00 56.22 92 VAL A C 1
ATOM 713 O O . VAL A 1 92 ? 34.103 10.344 -66.412 1.00 56.22 92 VAL A O 1
ATOM 716 N N . PRO A 1 93 ? 35.093 12.354 -66.618 1.00 62.94 93 PRO A N 1
ATOM 717 C CA . PRO A 1 93 ? 36.027 11.925 -67.661 1.00 62.94 93 PRO A CA 1
ATOM 718 C C . PRO A 1 93 ? 37.118 11.001 -67.078 1.00 62.94 93 PRO A C 1
ATOM 720 O O . PRO A 1 93 ? 37.388 11.057 -65.876 1.00 62.94 93 PRO A O 1
ATOM 723 N N . PRO A 1 94 ? 37.761 10.143 -67.895 1.00 63.09 94 PRO A N 1
ATOM 724 C CA . PRO A 1 94 ? 38.735 9.173 -67.398 1.00 63.09 94 PRO A CA 1
ATOM 725 C C . PRO A 1 94 ? 39.953 9.873 -66.763 1.00 63.09 94 PRO A C 1
ATOM 727 O O . PRO A 1 94 ? 40.458 10.845 -67.333 1.00 63.09 94 PRO A O 1
ATOM 730 N N . PRO A 1 95 ? 40.461 9.401 -65.607 1.00 60.91 95 PRO A N 1
ATOM 731 C CA . PRO A 1 95 ? 41.634 9.999 -64.984 1.00 60.91 95 PRO A CA 1
ATOM 732 C C . PRO A 1 95 ? 42.918 9.656 -65.757 1.00 60.91 95 PRO A C 1
ATOM 734 O O . PRO A 1 95 ? 43.119 8.527 -66.203 1.00 60.91 95 PRO A O 1
ATOM 737 N N . ALA A 1 96 ? 43.811 10.642 -65.878 1.00 54.44 96 ALA A N 1
ATOM 738 C CA . ALA A 1 96 ? 45.192 10.459 -66.324 1.00 54.44 96 ALA A CA 1
ATOM 739 C C . ALA A 1 96 ? 45.949 9.485 -65.391 1.00 54.44 96 ALA A C 1
ATOM 741 O O . ALA A 1 96 ? 45.602 9.390 -64.206 1.00 54.44 96 ALA A O 1
ATOM 742 N N . PRO A 1 97 ? 46.991 8.773 -65.873 1.00 53.84 97 PRO A N 1
ATOM 743 C CA . PRO A 1 97 ? 47.725 7.808 -65.061 1.00 53.84 97 PRO A CA 1
ATOM 744 C C . PRO A 1 97 ? 48.387 8.515 -63.876 1.00 53.84 97 PRO A C 1
ATOM 746 O O . PRO A 1 97 ? 49.400 9.199 -64.002 1.00 53.84 97 PRO A O 1
ATOM 749 N N . THR A 1 98 ? 47.782 8.351 -62.705 1.00 55.41 98 THR A N 1
ATOM 750 C CA . THR A 1 98 ? 48.342 8.793 -61.435 1.00 55.41 98 THR A CA 1
ATOM 751 C C . THR A 1 98 ? 49.336 7.724 -61.003 1.00 55.41 98 THR A C 1
ATOM 753 O O . THR A 1 98 ? 48.955 6.569 -60.815 1.00 55.41 98 THR A O 1
ATOM 756 N N . LEU A 1 99 ? 50.618 8.079 -60.882 1.00 56.62 99 LEU A N 1
ATOM 757 C CA . LEU A 1 99 ? 51.631 7.208 -60.285 1.00 56.62 99 LEU A CA 1
ATOM 758 C C . LEU A 1 99 ? 51.205 6.893 -58.846 1.00 56.62 99 LEU A C 1
ATOM 760 O O . LEU A 1 99 ? 51.305 7.740 -57.959 1.00 56.62 99 LEU A O 1
ATOM 764 N N . ILE A 1 100 ? 50.700 5.679 -58.624 1.00 54.62 100 ILE A N 1
ATOM 765 C CA . ILE A 1 100 ? 50.374 5.175 -57.291 1.00 54.62 100 ILE A CA 1
ATOM 766 C C . ILE A 1 100 ? 51.703 4.922 -56.578 1.00 54.62 100 ILE A C 1
ATOM 768 O O . ILE A 1 100 ? 52.312 3.862 -56.707 1.00 54.62 100 ILE A O 1
ATOM 772 N N . GLY A 1 101 ? 52.170 5.914 -55.823 1.00 53.19 101 GLY A N 1
ATOM 773 C CA . GLY A 1 101 ? 53.146 5.675 -54.774 1.00 53.19 101 GLY A CA 1
ATOM 774 C C . GLY A 1 101 ? 52.508 4.749 -53.744 1.00 53.19 101 GLY A C 1
ATOM 775 O O . GLY A 1 101 ? 51.553 5.141 -53.071 1.00 53.19 101 GLY A O 1
ATOM 776 N N . ALA A 1 102 ? 53.010 3.517 -53.639 1.00 57.22 102 ALA A N 1
ATOM 777 C CA . ALA A 1 102 ? 52.631 2.581 -52.590 1.00 57.22 102 ALA A CA 1
ATOM 778 C C . ALA A 1 102 ? 53.102 3.135 -51.238 1.00 57.22 102 ALA A C 1
ATOM 780 O O . ALA A 1 102 ? 54.187 2.830 -50.751 1.00 57.22 102 ALA A O 1
ATOM 781 N N . SER A 1 103 ? 52.291 3.998 -50.635 1.00 58.00 103 SER A N 1
ATOM 782 C CA . SER A 1 103 ? 52.427 4.330 -49.226 1.00 58.00 103 SER A CA 1
ATOM 783 C C . SER A 1 103 ? 51.910 3.127 -48.445 1.00 58.00 103 SER A C 1
ATOM 785 O O . SER A 1 103 ? 50.705 2.890 -48.360 1.00 58.00 103 SER A O 1
ATOM 787 N N . ALA A 1 104 ? 52.841 2.323 -47.923 1.00 58.78 104 ALA A N 1
ATOM 788 C CA . ALA A 1 104 ? 52.535 1.296 -46.941 1.00 58.78 104 ALA A CA 1
ATOM 789 C C . ALA A 1 104 ? 51.867 1.989 -45.749 1.00 58.78 104 ALA A C 1
ATOM 791 O O . ALA A 1 104 ? 52.513 2.666 -44.947 1.00 58.78 104 ALA A O 1
ATOM 792 N N . ARG A 1 105 ? 50.539 1.891 -45.693 1.00 58.16 105 ARG A N 1
ATOM 793 C CA . ARG A 1 105 ? 49.744 2.399 -44.586 1.00 58.16 105 ARG A CA 1
ATOM 794 C C . ARG A 1 105 ? 50.088 1.495 -43.406 1.00 58.16 105 ARG A C 1
ATOM 796 O O . ARG A 1 105 ? 49.682 0.339 -43.392 1.00 58.16 105 ARG A O 1
ATOM 803 N N . LEU A 1 106 ? 50.913 1.985 -42.480 1.00 61.69 106 LEU A N 1
ATOM 804 C CA . LEU A 1 106 ? 51.164 1.297 -41.218 1.00 61.69 106 LEU A CA 1
ATOM 805 C C . LEU A 1 106 ? 49.812 1.164 -40.518 1.00 61.69 106 LEU A C 1
ATOM 807 O O . LEU A 1 106 ? 49.244 2.154 -40.057 1.00 61.69 106 LEU A O 1
ATOM 811 N N . GLU A 1 107 ? 49.265 -0.045 -40.534 1.00 63.75 107 GLU A N 1
ATOM 812 C CA . GLU A 1 107 ? 48.021 -0.373 -39.860 1.00 63.75 107 GLU A CA 1
ATOM 813 C C . GLU A 1 107 ? 48.294 -0.256 -38.361 1.00 63.75 107 GLU A C 1
ATOM 815 O O . GLU A 1 107 ? 49.035 -1.048 -37.776 1.00 63.75 107 GLU A O 1
ATOM 820 N N . ALA A 1 108 ? 47.808 0.835 -37.764 1.00 71.94 108 ALA A N 1
ATOM 821 C CA . ALA A 1 108 ? 47.952 1.063 -36.338 1.00 71.94 108 ALA A CA 1
ATOM 822 C C . ALA A 1 108 ? 47.336 -0.135 -35.596 1.00 71.94 108 ALA A C 1
ATOM 824 O O . ALA A 1 108 ? 46.252 -0.579 -35.987 1.00 71.94 108 ALA A O 1
ATOM 825 N N . PRO A 1 109 ? 47.994 -0.672 -34.551 1.00 71.50 109 PRO A N 1
ATOM 826 C CA . PRO A 1 109 ? 47.444 -1.788 -33.799 1.00 71.50 109 PRO A CA 1
ATOM 827 C C . PRO A 1 109 ? 46.038 -1.423 -33.329 1.00 71.50 109 PRO A C 1
ATOM 829 O O . PRO A 1 109 ? 45.832 -0.349 -32.756 1.00 71.50 109 PRO A O 1
ATOM 832 N N . ALA A 1 110 ? 45.075 -2.301 -33.631 1.00 75.00 110 ALA A N 1
ATOM 833 C CA . ALA A 1 110 ? 43.684 -2.104 -33.259 1.00 75.00 110 ALA A CA 1
ATOM 834 C C . ALA A 1 110 ? 43.617 -1.748 -31.764 1.00 75.00 110 ALA A C 1
ATOM 836 O O . ALA A 1 110 ? 44.269 -2.424 -30.957 1.00 75.00 110 ALA A O 1
ATOM 837 N N . PRO A 1 111 ? 42.891 -0.681 -31.378 1.00 74.69 111 PRO A N 1
ATOM 838 C CA . PRO A 1 111 ? 42.786 -0.308 -29.978 1.00 74.69 111 PRO A CA 1
ATOM 839 C C . PRO A 1 111 ? 42.271 -1.514 -29.194 1.00 74.69 111 PRO A C 1
ATOM 841 O O . PRO A 1 111 ? 41.307 -2.161 -29.609 1.00 74.69 111 PRO A O 1
ATOM 844 N N . ALA A 1 112 ? 42.937 -1.834 -28.080 1.00 72.44 112 ALA A N 1
ATOM 845 C CA . ALA A 1 112 ? 42.476 -2.889 -27.188 1.00 72.44 112 ALA A CA 1
ATOM 846 C C . ALA A 1 112 ? 40.999 -2.627 -26.845 1.00 72.44 112 ALA A C 1
ATOM 848 O O . ALA A 1 112 ? 40.653 -1.471 -26.567 1.00 72.44 112 ALA A O 1
ATOM 849 N N . PRO A 1 113 ? 40.124 -3.650 -26.887 1.00 72.69 113 PRO A N 1
ATOM 850 C CA . PRO A 1 113 ? 38.721 -3.459 -26.558 1.00 72.69 113 PRO A CA 1
ATOM 851 C C . PRO A 1 113 ? 38.637 -2.842 -25.162 1.00 72.69 113 PRO A C 1
ATOM 853 O O . PRO A 1 113 ? 39.219 -3.359 -24.204 1.00 72.69 113 PRO A O 1
ATOM 856 N N . ALA A 1 114 ? 37.970 -1.691 -25.062 1.00 70.69 114 ALA A N 1
ATOM 857 C CA . ALA A 1 114 ? 37.737 -1.050 -23.779 1.00 70.69 114 ALA A CA 1
ATOM 858 C C . ALA A 1 114 ? 36.989 -2.033 -22.861 1.00 70.69 114 ALA A C 1
ATOM 860 O O . ALA A 1 114 ? 36.163 -2.804 -23.356 1.00 70.69 114 ALA A O 1
ATOM 861 N N . PRO A 1 115 ? 37.248 -2.032 -21.540 1.00 67.06 115 PRO A N 1
ATOM 862 C CA . PRO A 1 115 ? 36.494 -2.874 -20.624 1.00 67.06 115 PRO A CA 1
ATOM 863 C C . PRO A 1 115 ? 35.007 -2.520 -20.727 1.00 67.06 115 PRO A C 1
ATOM 865 O O . PRO A 1 115 ? 34.590 -1.418 -20.366 1.00 67.06 115 PRO A O 1
ATOM 868 N N . GLU A 1 116 ? 34.210 -3.452 -21.246 1.00 73.88 116 GLU A N 1
ATOM 869 C CA . GLU A 1 116 ? 32.763 -3.301 -21.321 1.00 73.88 116 GLU A CA 1
ATOM 870 C C . GLU A 1 116 ? 32.203 -3.364 -19.898 1.00 73.88 116 GLU A C 1
ATOM 872 O O . GLU A 1 116 ? 32.255 -4.393 -19.223 1.00 73.88 116 GLU A O 1
ATOM 877 N N . VAL A 1 117 ? 31.710 -2.231 -19.397 1.00 75.19 117 VAL A N 1
ATOM 878 C CA . VAL A 1 117 ? 31.005 -2.201 -18.115 1.00 75.19 117 VAL A CA 1
ATOM 879 C C . VAL A 1 117 ? 29.655 -2.899 -18.310 1.00 75.19 117 VAL A C 1
ATOM 881 O O . VAL A 1 117 ? 28.878 -2.439 -19.154 1.00 75.19 117 VAL A O 1
ATOM 884 N N . PRO A 1 118 ? 29.327 -3.945 -17.524 1.00 81.88 118 PRO A N 1
ATOM 885 C CA . PRO A 1 118 ? 28.082 -4.687 -17.675 1.00 81.88 118 PRO A CA 1
ATOM 886 C C . PRO A 1 118 ? 26.916 -3.890 -17.077 1.00 81.88 118 PRO A C 1
ATOM 888 O O . PRO A 1 118 ? 26.448 -4.131 -15.958 1.00 81.88 118 PRO A O 1
ATOM 891 N N . TRP A 1 119 ? 26.478 -2.863 -17.803 1.00 78.69 119 TRP A N 1
ATOM 892 C CA . TRP A 1 119 ? 25.430 -1.935 -17.386 1.00 78.69 119 TRP A CA 1
ATOM 893 C C . TRP A 1 119 ? 24.108 -2.652 -17.078 1.00 78.69 119 TRP A C 1
ATOM 895 O O . TRP A 1 119 ? 23.370 -2.231 -16.187 1.00 78.69 119 TRP A O 1
ATOM 905 N N . GLY A 1 120 ? 23.841 -3.784 -17.739 1.00 80.44 120 GLY A N 1
ATOM 906 C CA . GLY A 1 120 ? 22.715 -4.663 -17.425 1.00 80.44 120 GLY A CA 1
ATOM 907 C C . GLY A 1 120 ? 22.711 -5.147 -15.986 1.00 80.44 120 GLY A C 1
ATOM 908 O O . GLY A 1 120 ? 21.711 -5.030 -15.272 1.00 80.44 120 GLY A O 1
ATOM 909 N N . LEU A 1 121 ? 23.863 -5.647 -15.543 1.00 84.44 121 LEU A N 1
ATOM 910 C CA . LEU A 1 121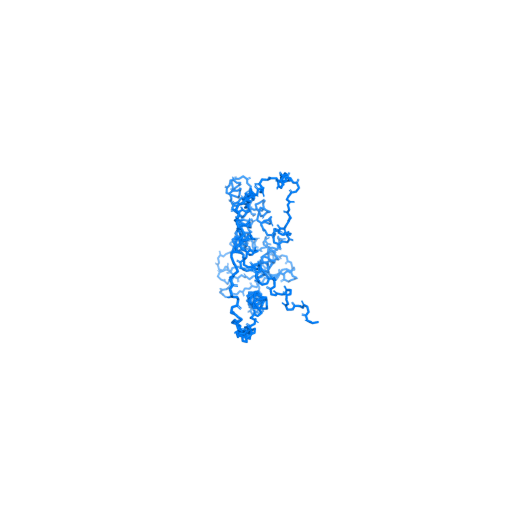 ? 24.049 -6.103 -14.175 1.00 84.44 121 LEU A CA 1
ATOM 911 C C . LEU A 1 121 ? 23.953 -4.933 -13.190 1.00 84.44 121 LEU A C 1
ATOM 913 O O . LEU A 1 121 ? 23.299 -5.067 -12.158 1.00 84.44 121 LEU A O 1
ATOM 917 N N . ALA A 1 122 ? 24.545 -3.780 -13.518 1.00 88.12 122 ALA A N 1
ATOM 918 C CA . ALA A 1 122 ? 24.465 -2.587 -12.678 1.00 88.12 122 ALA A CA 1
ATOM 919 C C . ALA A 1 122 ? 23.007 -2.152 -12.443 1.00 88.12 122 ALA A C 1
ATOM 921 O O . ALA A 1 122 ? 22.590 -2.011 -11.294 1.00 88.12 122 ALA A O 1
ATOM 922 N N . VAL A 1 123 ? 22.204 -2.031 -13.506 1.00 86.75 123 VAL A N 1
ATOM 923 C CA . VAL A 1 123 ? 20.780 -1.668 -13.413 1.00 86.75 123 VAL A CA 1
ATOM 924 C C . VAL A 1 123 ? 19.993 -2.692 -12.596 1.00 86.75 123 VAL A C 1
ATOM 926 O O . VAL A 1 123 ? 19.225 -2.305 -11.711 1.00 86.75 123 VAL A O 1
ATOM 929 N N . LEU A 1 124 ? 20.193 -3.990 -12.846 1.00 86.75 124 LEU A N 1
ATOM 930 C CA . LEU A 1 124 ? 19.512 -5.058 -12.112 1.00 86.75 124 LEU A CA 1
ATOM 931 C C . LEU A 1 124 ? 19.839 -5.012 -10.615 1.00 86.75 124 LEU A C 1
ATOM 933 O O . LEU A 1 124 ? 18.933 -5.096 -9.784 1.00 86.75 124 LEU A O 1
ATOM 937 N N . LEU A 1 125 ? 21.117 -4.849 -10.264 1.00 91.69 125 LEU A N 1
ATOM 938 C CA . LEU A 1 125 ? 21.558 -4.751 -8.874 1.00 91.69 125 LEU A CA 1
ATOM 939 C C . LEU A 1 125 ? 21.002 -3.495 -8.203 1.00 91.69 125 LEU A C 1
ATOM 941 O O . LEU A 1 125 ? 20.481 -3.586 -7.094 1.00 91.69 125 LEU A O 1
ATOM 945 N N . THR A 1 126 ? 21.036 -2.338 -8.868 1.00 93.19 126 THR A N 1
ATOM 946 C CA . THR A 1 126 ? 20.430 -1.106 -8.345 1.00 93.19 126 THR A CA 1
ATOM 947 C C . THR A 1 126 ? 18.931 -1.285 -8.106 1.00 93.19 126 THR A C 1
ATOM 949 O O . THR A 1 126 ? 18.427 -0.925 -7.037 1.00 93.19 126 THR A O 1
ATOM 952 N N . TRP A 1 127 ? 18.218 -1.892 -9.058 1.00 92.75 127 TRP A N 1
ATOM 953 C CA . TRP A 1 127 ? 16.792 -2.177 -8.927 1.00 92.75 127 TRP A CA 1
ATOM 954 C C . TRP A 1 127 ? 16.512 -3.103 -7.740 1.00 92.75 127 TRP A C 1
ATOM 956 O O . TRP A 1 127 ? 15.671 -2.784 -6.891 1.00 92.75 127 TRP A O 1
ATOM 966 N N . ALA A 1 128 ? 17.231 -4.226 -7.662 1.00 93.81 128 ALA A N 1
ATOM 967 C CA . ALA A 1 128 ? 17.089 -5.232 -6.617 1.00 93.81 128 ALA A CA 1
ATOM 968 C C . ALA A 1 128 ? 17.414 -4.662 -5.232 1.00 93.81 128 ALA A C 1
ATOM 970 O O . ALA A 1 128 ? 16.658 -4.897 -4.291 1.00 93.81 128 ALA A O 1
ATOM 971 N N . CYS A 1 129 ? 18.473 -3.859 -5.107 1.00 97.44 129 CYS A N 1
ATOM 972 C CA . CYS A 1 129 ? 18.836 -3.178 -3.867 1.00 97.44 129 CYS A CA 1
ATOM 973 C C . CYS A 1 129 ? 17.732 -2.222 -3.398 1.00 97.44 129 CYS A C 1
ATOM 975 O O . CYS A 1 129 ? 17.344 -2.263 -2.228 1.00 97.44 129 CYS A O 1
ATOM 977 N N . GLY A 1 130 ? 17.179 -1.402 -4.300 1.00 96.12 130 GLY A N 1
ATOM 978 C CA . GLY A 1 130 ? 16.073 -0.494 -3.977 1.00 96.12 130 GLY A CA 1
ATOM 979 C C . GLY A 1 130 ? 14.822 -1.240 -3.502 1.00 96.12 130 GLY A C 1
ATOM 980 O O . GLY A 1 130 ? 14.266 -0.928 -2.442 1.00 96.12 130 GLY A O 1
ATOM 981 N N . ALA A 1 131 ? 14.424 -2.287 -4.228 1.00 95.81 131 ALA A N 1
ATOM 982 C CA . ALA A 1 131 ? 13.284 -3.121 -3.860 1.00 95.81 131 ALA A CA 1
ATOM 983 C C . ALA A 1 131 ? 13.511 -3.847 -2.523 1.00 95.81 131 ALA A C 1
ATOM 985 O O . ALA A 1 131 ? 12.653 -3.804 -1.636 1.00 95.81 131 ALA A O 1
ATOM 986 N N . ALA A 1 132 ? 14.684 -4.459 -2.338 1.00 97.50 132 ALA A N 1
ATOM 987 C CA . ALA A 1 132 ? 15.056 -5.155 -1.113 1.00 97.50 132 ALA A CA 1
ATOM 988 C C . ALA A 1 132 ? 15.051 -4.217 0.098 1.00 97.50 132 ALA A C 1
ATOM 990 O O . ALA A 1 132 ? 14.490 -4.571 1.135 1.00 97.50 132 ALA A O 1
ATOM 991 N N . LEU A 1 133 ? 15.592 -3.001 -0.030 1.00 97.75 133 LEU A N 1
ATOM 992 C CA . LEU A 1 133 ? 15.583 -1.999 1.036 1.00 97.75 133 LEU A CA 1
ATOM 993 C C . LEU A 1 133 ? 14.152 -1.633 1.458 1.00 97.75 133 LEU A C 1
ATOM 995 O O . LEU A 1 133 ? 13.834 -1.603 2.651 1.00 97.75 133 LEU A O 1
ATOM 999 N N . LEU A 1 134 ? 13.265 -1.382 0.493 1.00 96.62 134 LEU A N 1
ATOM 1000 C CA . LEU A 1 134 ? 11.873 -1.018 0.767 1.00 96.62 134 LEU A CA 1
ATOM 1001 C C . LEU A 1 134 ? 11.083 -2.175 1.392 1.00 96.62 134 LEU A C 1
ATOM 1003 O O . LEU A 1 134 ? 10.353 -1.963 2.368 1.00 96.62 134 LEU A O 1
ATOM 1007 N N . LEU A 1 135 ? 11.276 -3.400 0.896 1.00 96.62 135 LEU A N 1
ATOM 1008 C CA . LEU A 1 135 ? 10.672 -4.607 1.462 1.00 96.62 135 LEU A CA 1
ATOM 1009 C C . LEU A 1 135 ? 11.201 -4.899 2.872 1.00 96.62 135 LEU A C 1
ATOM 1011 O O . LEU A 1 135 ? 10.414 -5.203 3.772 1.00 96.62 135 LEU A O 1
ATOM 1015 N N . ALA A 1 136 ? 12.506 -4.745 3.105 1.00 96.81 136 ALA A N 1
ATOM 1016 C CA . ALA A 1 136 ? 13.120 -4.900 4.421 1.00 96.81 136 ALA A CA 1
ATOM 1017 C C . ALA A 1 136 ? 12.566 -3.871 5.412 1.00 96.81 136 ALA A C 1
ATOM 1019 O O . ALA A 1 136 ? 12.173 -4.226 6.527 1.00 96.81 136 ALA A O 1
ATOM 1020 N N . ARG A 1 137 ? 12.430 -2.607 4.991 1.00 96.00 137 ARG A N 1
ATOM 1021 C CA . ARG A 1 137 ? 11.805 -1.546 5.793 1.00 96.00 137 ARG A CA 1
ATOM 1022 C C . ARG A 1 137 ? 10.357 -1.889 6.152 1.00 96.00 137 ARG A C 1
ATOM 1024 O O . ARG A 1 137 ? 9.952 -1.718 7.304 1.00 96.00 137 ARG A O 1
ATOM 1031 N N . GLN A 1 138 ? 9.583 -2.419 5.205 1.00 92.94 138 GLN A N 1
ATOM 1032 C CA . GLN A 1 138 ? 8.210 -2.870 5.443 1.00 92.94 138 GLN A CA 1
ATOM 1033 C C . GLN A 1 138 ? 8.153 -4.067 6.403 1.00 92.94 138 GLN A C 1
ATOM 1035 O O . GLN A 1 138 ? 7.313 -4.100 7.309 1.00 92.94 138 GLN A O 1
ATOM 1040 N N . ALA A 1 139 ? 9.044 -5.044 6.239 1.00 93.38 139 ALA A N 1
ATOM 1041 C CA . ALA A 1 139 ? 9.146 -6.197 7.123 1.00 93.38 139 ALA A CA 1
ATOM 1042 C C . ALA A 1 139 ? 9.510 -5.769 8.550 1.00 93.38 139 ALA A C 1
ATOM 1044 O O . ALA A 1 139 ? 8.870 -6.213 9.506 1.00 93.38 139 ALA A O 1
ATOM 1045 N N . LEU A 1 140 ? 10.467 -4.852 8.703 1.00 94.81 140 LEU A N 1
ATOM 1046 C CA . LEU A 1 140 ? 10.858 -4.296 9.993 1.00 94.81 140 LEU A CA 1
ATOM 1047 C C . LEU A 1 140 ? 9.711 -3.518 10.642 1.00 94.81 140 LEU A C 1
ATOM 1049 O O . LEU A 1 140 ? 9.445 -3.708 11.826 1.00 94.81 140 LEU A O 1
ATOM 1053 N N . HIS A 1 141 ? 8.982 -2.700 9.881 1.00 91.25 141 HIS A N 1
ATOM 1054 C CA . HIS A 1 141 ? 7.797 -2.006 10.382 1.00 91.25 141 HIS A CA 1
ATOM 1055 C C . HIS A 1 141 ? 6.741 -2.994 10.904 1.00 91.25 141 HIS A C 1
ATOM 1057 O O . HIS A 1 141 ? 6.267 -2.857 12.031 1.00 91.25 141 HIS A O 1
ATOM 1063 N N . ARG A 1 142 ? 6.444 -4.059 10.148 1.00 90.12 142 ARG A N 1
ATOM 1064 C CA . ARG A 1 142 ? 5.525 -5.127 10.581 1.00 90.12 142 ARG A CA 1
ATOM 1065 C C . ARG A 1 142 ? 6.023 -5.861 11.827 1.00 90.12 142 ARG A C 1
ATOM 1067 O O . ARG A 1 142 ? 5.222 -6.154 12.712 1.00 90.12 142 ARG A O 1
ATOM 1074 N N . ARG A 1 143 ? 7.326 -6.149 11.920 1.00 90.62 143 ARG A N 1
ATOM 1075 C CA . ARG A 1 143 ? 7.944 -6.752 13.114 1.00 90.62 143 ARG A CA 1
ATOM 1076 C C . ARG A 1 143 ? 7.799 -5.837 14.329 1.00 90.62 143 ARG A C 1
ATOM 1078 O O . ARG A 1 143 ? 7.377 -6.306 15.378 1.00 90.62 143 ARG A O 1
ATOM 1085 N N . ARG A 1 144 ? 8.059 -4.535 14.175 1.00 90.25 144 ARG A N 1
ATOM 1086 C CA . ARG A 1 144 ? 7.881 -3.532 15.236 1.00 90.25 144 ARG A CA 1
ATOM 1087 C C . ARG A 1 144 ? 6.426 -3.445 15.696 1.00 90.25 144 ARG A C 1
ATOM 1089 O O . ARG A 1 144 ? 6.191 -3.426 16.896 1.00 90.25 144 ARG A O 1
ATOM 1096 N N . LEU A 1 145 ? 5.455 -3.452 14.779 1.00 87.56 145 LEU A N 1
ATOM 1097 C CA . LEU A 1 145 ? 4.029 -3.482 15.136 1.00 87.56 145 LEU A CA 1
ATOM 1098 C C . LEU A 1 145 ? 3.650 -4.753 15.907 1.00 87.56 145 LEU A C 1
ATOM 1100 O O . LEU A 1 145 ? 2.957 -4.681 16.917 1.00 87.56 145 LEU A O 1
ATOM 1104 N N . ARG A 1 146 ? 4.152 -5.921 15.488 1.00 87.50 146 ARG A N 1
ATOM 1105 C CA . ARG A 1 146 ? 3.944 -7.178 16.226 1.00 87.50 146 ARG A CA 1
ATOM 1106 C C . ARG A 1 146 ? 4.585 -7.150 17.613 1.00 87.50 146 ARG A C 1
ATOM 1108 O O . ARG A 1 146 ? 3.966 -7.625 18.555 1.00 87.50 146 ARG A O 1
ATOM 1115 N N . ALA A 1 147 ? 5.778 -6.572 17.746 1.00 87.75 147 ALA A N 1
ATOM 1116 C CA . ALA A 1 147 ? 6.451 -6.419 19.034 1.00 87.75 147 ALA A CA 1
ATOM 1117 C C . ALA A 1 147 ? 5.652 -5.515 19.986 1.00 87.75 147 ALA A C 1
ATOM 1119 O O . ALA A 1 147 ? 5.414 -5.902 21.125 1.00 87.75 147 ALA A O 1
ATOM 1120 N N . VAL A 1 148 ? 5.142 -4.378 19.492 1.00 85.31 148 VAL A N 1
ATOM 1121 C CA . VAL A 1 148 ? 4.204 -3.511 20.237 1.00 85.31 148 VAL A CA 1
ATOM 1122 C C . VAL A 1 148 ? 2.979 -4.289 20.681 1.00 85.31 148 VAL A C 1
ATOM 1124 O O . VAL A 1 148 ? 2.500 -4.107 21.798 1.00 85.31 148 VAL A O 1
ATOM 1127 N N . ALA A 1 149 ? 2.468 -5.166 19.814 1.00 83.69 149 ALA A N 1
ATOM 1128 C CA . ALA A 1 149 ? 1.333 -5.980 20.191 1.00 83.69 149 ALA A CA 1
ATOM 1129 C C . ALA A 1 149 ? 1.636 -7.043 21.236 1.00 83.69 149 ALA A C 1
ATOM 1131 O O . ALA A 1 149 ? 0.774 -7.329 22.064 1.00 83.69 149 ALA A O 1
ATOM 1132 N N . GLY A 1 150 ? 2.852 -7.583 21.229 1.00 82.44 150 GLY A N 1
ATOM 1133 C CA . GLY A 1 150 ? 3.352 -8.461 22.279 1.00 82.44 150 GLY A CA 1
ATOM 1134 C C . GLY A 1 150 ? 3.495 -7.757 23.629 1.00 82.44 150 GLY A C 1
ATOM 1135 O O . GLY A 1 150 ? 3.179 -8.364 24.644 1.00 82.44 150 GLY A O 1
ATOM 1136 N N . SER A 1 151 ? 3.907 -6.484 23.644 1.00 83.81 151 SER A N 1
ATOM 1137 C CA . SER A 1 151 ? 4.125 -5.706 24.874 1.00 83.81 151 SER A CA 1
ATOM 1138 C C . SER A 1 151 ? 2.883 -4.974 25.403 1.00 83.81 151 SER A C 1
ATOM 1140 O O . SER A 1 151 ? 2.938 -4.366 26.470 1.00 83.81 151 SER A O 1
ATOM 1142 N N . GLY A 1 152 ? 1.779 -4.962 24.651 1.00 79.12 152 GLY A N 1
ATOM 1143 C CA . GLY A 1 152 ? 0.532 -4.307 25.047 1.00 79.12 152 GLY A CA 1
ATOM 1144 C C . GLY A 1 152 ? -0.266 -5.119 26.069 1.00 79.12 152 GLY A C 1
ATOM 1145 O O . GLY A 1 152 ? -0.303 -6.348 26.011 1.00 79.12 152 GLY A O 1
ATOM 1146 N N . GLN A 1 153 ? -0.957 -4.427 26.975 1.00 83.06 153 GLN A N 1
ATOM 1147 C CA . GLN A 1 153 ? -1.848 -5.070 27.945 1.00 83.06 153 GLN A CA 1
ATOM 1148 C C . GLN A 1 153 ? -3.179 -5.447 27.275 1.00 83.06 153 GLN A C 1
ATOM 1150 O O . GLN A 1 153 ? -3.637 -4.717 26.393 1.00 83.06 153 GLN A O 1
ATOM 1155 N N . PRO A 1 154 ? -3.822 -6.568 27.646 1.00 82.81 154 PRO A N 1
ATOM 1156 C CA . PRO A 1 154 ? -5.146 -6.902 27.130 1.00 82.81 154 PRO A CA 1
ATOM 1157 C C . PRO A 1 154 ? -6.157 -5.803 27.486 1.00 82.81 154 PRO A C 1
ATOM 1159 O O . PRO A 1 154 ? -6.117 -5.235 28.577 1.00 82.81 154 PRO A O 1
ATOM 1162 N N . ALA A 1 155 ? -7.047 -5.477 26.547 1.00 80.88 155 ALA A N 1
ATOM 1163 C CA . ALA A 1 155 ? -8.054 -4.445 26.770 1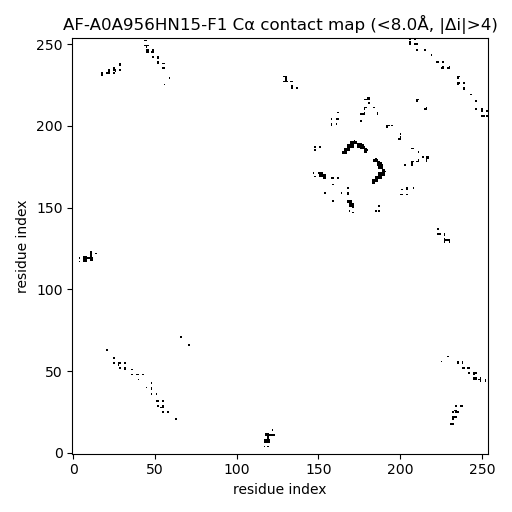.00 80.88 155 ALA A CA 1
ATOM 1164 C C . ALA A 1 155 ? -9.092 -4.853 27.828 1.00 80.88 155 ALA A C 1
ATOM 1166 O O . ALA A 1 155 ? -9.327 -6.038 28.068 1.00 80.88 155 ALA A O 1
ATOM 1167 N N . SER A 1 156 ? -9.740 -3.852 28.433 1.00 76.88 156 SER A N 1
ATOM 1168 C CA . SER A 1 156 ? -10.798 -4.063 29.424 1.00 76.88 156 SER A CA 1
ATOM 1169 C C . SER A 1 156 ? -11.974 -4.862 28.846 1.00 76.88 156 SER A C 1
ATOM 1171 O O . SER A 1 156 ? -12.232 -4.851 27.638 1.00 76.88 156 SER A O 1
ATOM 1173 N N . ALA A 1 157 ? -12.738 -5.530 29.718 1.00 74.75 157 ALA A N 1
ATOM 1174 C CA . ALA A 1 157 ? -13.891 -6.341 29.316 1.00 74.75 157 ALA A CA 1
ATOM 1175 C C . ALA A 1 157 ? -14.917 -5.549 28.478 1.00 74.75 157 ALA A C 1
ATOM 1177 O O . ALA A 1 157 ? -15.518 -6.096 27.556 1.00 74.75 157 ALA A O 1
ATOM 1178 N N . VAL A 1 158 ? -15.072 -4.249 28.751 1.00 73.56 158 VAL A N 1
ATOM 1179 C CA . VAL A 1 158 ? -15.972 -3.347 28.013 1.00 73.56 158 VAL A CA 1
ATOM 1180 C C . VAL A 1 158 ? -15.519 -3.164 26.562 1.00 73.56 158 VAL A C 1
ATOM 1182 O O . VAL A 1 158 ? -16.327 -3.315 25.645 1.00 73.56 158 VAL A O 1
ATOM 1185 N N . ALA A 1 159 ? -14.226 -2.910 26.338 1.00 75.69 159 ALA A N 1
ATOM 1186 C CA . ALA A 1 159 ? -13.663 -2.812 24.992 1.00 75.69 159 ALA A CA 1
ATOM 1187 C C . ALA A 1 159 ? -13.773 -4.152 24.249 1.00 75.69 159 ALA A C 1
ATOM 1189 O O . ALA A 1 159 ? -14.107 -4.189 23.068 1.00 75.69 159 ALA A O 1
ATOM 1190 N N . ARG A 1 160 ? -13.551 -5.270 24.955 1.00 82.38 160 ARG A N 1
ATOM 1191 C CA . ARG A 1 160 ? -13.599 -6.608 24.354 1.00 82.38 160 ARG A CA 1
ATOM 1192 C C . ARG A 1 160 ? -15.005 -7.035 23.927 1.00 82.38 160 ARG A C 1
ATOM 1194 O O . ARG A 1 160 ? -15.122 -7.705 22.909 1.00 82.38 160 ARG A O 1
ATOM 1201 N N . ARG A 1 161 ? -16.057 -6.642 24.655 1.00 79.69 161 ARG A N 1
ATOM 1202 C CA . ARG A 1 161 ? -17.457 -6.968 24.307 1.00 79.69 161 ARG A CA 1
ATOM 1203 C C . ARG A 1 161 ? -17.910 -6.366 22.976 1.00 79.69 161 ARG A C 1
ATOM 1205 O O . ARG A 1 161 ? -18.809 -6.910 22.351 1.00 79.69 161 ARG A O 1
ATOM 1212 N N . SER A 1 162 ? -17.287 -5.271 22.548 1.00 80.62 162 SER A N 1
ATOM 1213 C CA . SER A 1 162 ? -17.660 -4.556 21.319 1.00 80.62 162 SER A CA 1
ATOM 1214 C C . SER A 1 162 ? -16.939 -5.084 20.072 1.00 80.62 162 SER A C 1
ATOM 1216 O O . SER A 1 162 ? -17.089 -4.515 18.997 1.00 80.62 162 SER A O 1
ATOM 1218 N N . VAL A 1 163 ? -16.119 -6.135 20.203 1.00 85.38 163 VAL A N 1
ATOM 1219 C CA . VAL A 1 163 ? -15.228 -6.617 19.141 1.00 85.38 163 VAL A CA 1
ATOM 1220 C C . VAL A 1 163 ? -15.356 -8.143 18.981 1.00 85.38 163 VAL A C 1
ATOM 1222 O O . VAL A 1 163 ? -15.406 -8.856 19.986 1.00 85.38 163 VAL A O 1
ATOM 1225 N N . PRO A 1 164 ? -15.361 -8.691 17.747 1.00 85.88 164 PRO A N 1
ATOM 1226 C CA . PRO A 1 164 ? -15.431 -10.135 17.519 1.00 85.88 164 PRO A CA 1
ATOM 1227 C C . PRO A 1 164 ? -14.311 -10.917 18.220 1.00 85.88 164 PRO A C 1
ATOM 1229 O O . PRO A 1 164 ? -13.155 -10.498 18.219 1.00 85.88 164 PRO A O 1
ATOM 1232 N N . ALA A 1 165 ? -14.618 -12.117 18.728 1.00 81.00 165 ALA A N 1
ATOM 1233 C CA . ALA A 1 165 ? -13.683 -12.948 19.500 1.00 81.00 165 ALA A CA 1
ATOM 1234 C C . ALA A 1 165 ? -12.335 -13.219 18.800 1.00 81.00 165 ALA A C 1
ATOM 1236 O O . ALA A 1 165 ? -11.306 -13.288 19.475 1.00 81.00 165 ALA A O 1
ATOM 1237 N N . ARG A 1 166 ? -12.340 -13.316 17.461 1.00 86.31 166 ARG A N 1
ATOM 1238 C CA . ARG A 1 166 ? -11.156 -13.531 16.607 1.00 86.31 166 ARG A CA 1
ATOM 1239 C C . ARG A 1 166 ? -10.176 -12.351 16.569 1.00 86.31 166 ARG A C 1
ATOM 1241 O O . ARG A 1 166 ? -9.043 -12.527 16.129 1.00 86.31 166 ARG A O 1
ATOM 1248 N N . VAL A 1 167 ? -10.611 -11.155 16.967 1.00 86.81 167 VAL A N 1
ATOM 1249 C CA . VAL A 1 167 ? -9.797 -9.936 16.943 1.00 86.81 167 VAL A CA 1
ATOM 1250 C C . VAL A 1 167 ? -9.207 -9.701 18.330 1.00 86.81 167 VAL A C 1
ATOM 1252 O O . VAL A 1 167 ? -9.910 -9.660 19.343 1.00 86.81 167 VAL A O 1
ATOM 1255 N N . ARG A 1 168 ? -7.886 -9.542 18.385 1.00 87.50 168 ARG A N 1
ATOM 1256 C CA . ARG A 1 168 ? -7.169 -9.217 19.617 1.00 87.50 168 ARG A CA 1
ATOM 1257 C C . ARG A 1 168 ? -7.236 -7.710 19.850 1.00 87.50 168 ARG A C 1
ATOM 1259 O O . ARG A 1 168 ? -6.832 -6.944 18.987 1.00 87.50 168 ARG A O 1
ATOM 1266 N N . VAL A 1 169 ? -7.679 -7.280 21.026 1.00 87.31 169 VAL A N 1
ATOM 1267 C CA . VAL A 1 169 ? -7.656 -5.861 21.413 1.00 87.31 169 VAL A CA 1
ATOM 1268 C C . VAL A 1 169 ? -6.621 -5.676 22.509 1.00 87.31 169 VAL A C 1
ATOM 1270 O O . VAL A 1 169 ? -6.671 -6.356 23.538 1.00 87.31 169 VAL A O 1
ATOM 1273 N N . ILE A 1 170 ? -5.673 -4.777 22.279 1.00 88.25 170 ILE A N 1
ATOM 1274 C CA . ILE A 1 170 ? -4.619 -4.445 23.234 1.00 88.25 170 ILE A CA 1
ATOM 1275 C C . ILE A 1 170 ? -4.617 -2.949 23.527 1.00 88.25 170 ILE A C 1
ATOM 1277 O O . ILE A 1 170 ? -5.013 -2.141 22.692 1.00 88.25 170 ILE A O 1
ATOM 1281 N N . VAL A 1 171 ? -4.110 -2.583 24.695 1.00 85.38 171 VAL A N 1
ATOM 1282 C CA . VAL A 1 171 ? -3.919 -1.203 25.123 1.00 85.38 171 VAL A CA 1
ATOM 1283 C C . VAL A 1 171 ? -2.426 -0.924 25.209 1.00 85.38 171 VAL A C 1
ATOM 1285 O O . VAL A 1 171 ? -1.684 -1.644 25.883 1.00 85.38 171 VAL A O 1
ATOM 1288 N N . HIS A 1 172 ? -1.985 0.132 24.532 1.00 85.69 172 HIS A N 1
ATOM 1289 C CA . HIS A 1 172 ? -0.610 0.608 24.577 1.00 85.69 172 HIS A CA 1
ATOM 1290 C C . HIS A 1 172 ? -0.560 2.037 25.149 1.00 85.69 172 HIS A C 1
ATOM 1292 O O . HIS A 1 172 ? -1.440 2.843 24.848 1.00 85.69 172 HIS A O 1
ATOM 1298 N N . PRO A 1 173 ? 0.454 2.404 25.957 1.00 78.88 173 PRO A N 1
ATOM 1299 C CA . PRO A 1 173 ? 0.503 3.721 26.601 1.00 78.88 173 PRO A CA 1
ATOM 1300 C C . PRO A 1 173 ? 0.478 4.907 25.624 1.00 78.88 173 PRO A C 1
ATOM 1302 O O . PRO A 1 173 ? -0.158 5.913 25.904 1.00 78.88 173 PRO A O 1
ATOM 1305 N N . GLN A 1 174 ? 1.161 4.774 24.482 1.00 76.06 174 GLN A N 1
ATOM 1306 C CA . GLN A 1 174 ? 1.443 5.885 23.553 1.00 76.06 174 GLN A CA 1
ATOM 1307 C C . GLN A 1 174 ? 1.178 5.558 22.071 1.00 76.06 174 GLN A C 1
ATOM 1309 O O . GLN A 1 174 ? 1.526 6.346 21.201 1.00 76.06 174 GLN A O 1
ATOM 1314 N N . ARG A 1 175 ? 0.659 4.366 21.743 1.00 75.44 175 ARG A N 1
ATOM 1315 C CA . ARG A 1 175 ? 0.493 3.927 20.341 1.00 75.44 175 ARG A CA 1
ATOM 1316 C C . ARG A 1 175 ? -0.950 3.526 20.080 1.00 75.44 175 ARG A C 1
ATOM 1318 O O . ARG A 1 175 ? -1.576 2.933 20.954 1.00 75.44 175 ARG A O 1
ATOM 1325 N N . GLY A 1 176 ? -1.421 3.807 18.871 1.00 78.25 176 GLY A N 1
ATOM 1326 C CA . GLY A 1 176 ? -2.810 3.618 18.463 1.00 78.25 176 GLY A CA 1
ATOM 1327 C C . GLY A 1 176 ? -3.570 4.948 18.354 1.00 78.25 176 GLY A C 1
ATOM 1328 O O . GLY A 1 176 ? -3.023 5.982 18.740 1.00 78.25 176 GLY A O 1
ATOM 1329 N N . PRO A 1 177 ? -4.819 4.923 17.869 1.00 80.50 177 PRO A N 1
ATOM 1330 C CA . PRO A 1 177 ? -5.542 3.726 17.443 1.00 80.50 177 PRO A CA 1
ATOM 1331 C C . PRO A 1 177 ? -4.963 3.173 16.127 1.00 80.50 177 PRO A C 1
ATOM 1333 O O . PRO A 1 177 ? -4.462 3.932 15.301 1.00 80.50 177 PRO A O 1
ATOM 1336 N N . LEU A 1 178 ? -4.826 1.845 16.029 1.00 84.94 178 LEU A N 1
ATOM 1337 C CA . LEU A 1 178 ? -4.380 1.186 14.796 1.00 84.94 178 LEU A CA 1
ATOM 1338 C C . LEU A 1 178 ? -4.864 -0.268 14.725 1.00 84.94 178 LEU A C 1
ATOM 1340 O O . LEU A 1 178 ? -4.651 -1.057 15.653 1.00 84.94 178 LEU A O 1
ATOM 1344 N N . ALA A 1 179 ? -5.430 -0.644 13.585 1.00 86.44 179 ALA A N 1
ATOM 1345 C CA . ALA A 1 179 ? -5.783 -2.010 13.234 1.00 86.44 179 ALA A CA 1
ATOM 1346 C C . ALA A 1 179 ? -4.756 -2.639 12.282 1.00 86.44 179 ALA A C 1
ATOM 1348 O O . ALA A 1 179 ? -4.375 -2.075 11.256 1.00 86.44 179 ALA A O 1
ATOM 1349 N N . PHE A 1 180 ? -4.297 -3.853 12.592 1.00 86.88 180 PHE A N 1
ATOM 1350 C CA . PHE A 1 180 ? -3.357 -4.568 11.731 1.00 86.88 180 PHE A CA 1
ATOM 1351 C C . PHE A 1 180 ? -3.440 -6.088 11.874 1.00 86.88 180 PHE A C 1
ATOM 1353 O O . PHE A 1 180 ? -3.966 -6.627 12.841 1.00 86.88 180 PHE A O 1
ATOM 1360 N N . GLY A 1 181 ? -2.843 -6.798 10.915 1.00 83.50 181 GLY A N 1
ATOM 1361 C CA . GLY A 1 181 ? -2.805 -8.260 10.901 1.00 83.50 181 GLY A CA 1
ATOM 1362 C C . GLY A 1 181 ? -3.906 -8.871 10.037 1.00 83.50 181 GLY A C 1
ATOM 1363 O O . GLY A 1 181 ? -5.002 -8.342 9.927 1.00 83.50 181 GLY A O 1
ATOM 1364 N N . VAL A 1 182 ? -3.571 -9.988 9.385 1.00 80.31 182 VAL A N 1
ATOM 1365 C CA . VAL A 1 182 ? -4.466 -10.687 8.442 1.00 80.31 182 VAL A CA 1
ATOM 1366 C C . VAL A 1 182 ? -5.013 -11.963 9.077 1.00 80.31 182 VAL A C 1
ATOM 1368 O O . VAL A 1 182 ? -6.215 -12.113 9.240 1.00 80.31 182 VAL A O 1
ATOM 1371 N N . ARG A 1 183 ? -4.116 -12.869 9.492 1.00 81.25 183 ARG A N 1
ATOM 1372 C CA . ARG A 1 183 ? -4.475 -14.127 10.175 1.00 81.25 183 ARG A CA 1
ATOM 1373 C C . ARG A 1 183 ? -4.803 -13.936 11.656 1.00 81.25 183 ARG A C 1
ATOM 1375 O O . ARG A 1 183 ? -5.571 -14.699 12.221 1.00 81.25 183 ARG A O 1
ATOM 1382 N N . SER A 1 184 ? -4.214 -12.916 12.272 1.00 82.75 184 SER A N 1
ATOM 1383 C CA . SER A 1 184 ? -4.410 -12.574 13.682 1.00 82.75 184 SER A CA 1
ATOM 1384 C C . SER A 1 184 ? -4.711 -11.077 13.775 1.00 82.75 184 SER A C 1
ATOM 1386 O O . SER A 1 184 ? -3.805 -10.293 14.080 1.00 82.75 184 SER A O 1
ATOM 1388 N N . PRO A 1 185 ? -5.933 -10.656 13.396 1.00 88.12 185 PRO A N 1
ATOM 1389 C CA . PRO A 1 185 ? -6.313 -9.250 13.401 1.00 88.12 185 PRO A CA 1
ATOM 1390 C C . PRO A 1 185 ? -6.201 -8.689 14.820 1.00 88.12 185 PRO A C 1
ATOM 1392 O O . PRO A 1 185 ? -6.694 -9.282 15.779 1.00 88.12 185 PRO A O 1
ATOM 1395 N N . THR A 1 186 ? -5.497 -7.572 14.956 1.00 88.50 186 THR A N 1
ATOM 1396 C CA . THR A 1 186 ? -5.174 -6.939 16.233 1.00 88.50 186 THR A CA 1
ATOM 1397 C C . THR A 1 186 ? -5.474 -5.447 16.155 1.00 88.50 186 THR A C 1
ATOM 1399 O O . THR A 1 186 ? -4.992 -4.774 15.247 1.00 88.50 186 THR A O 1
ATOM 1402 N N . ILE A 1 187 ? -6.234 -4.937 17.120 1.00 90.12 187 ILE A N 1
ATOM 1403 C CA . ILE A 1 187 ? -6.497 -3.510 17.323 1.00 90.12 187 ILE A CA 1
ATOM 1404 C C . ILE A 1 187 ? -5.666 -3.048 18.519 1.00 90.12 187 ILE A C 1
ATOM 1406 O O . ILE A 1 187 ? -5.770 -3.620 19.608 1.00 90.12 187 ILE A O 1
ATOM 1410 N N . VAL A 1 188 ? -4.838 -2.022 18.327 1.00 88.62 188 VAL A N 1
ATOM 1411 C CA . VAL A 1 188 ? -4.099 -1.351 19.406 1.00 88.62 188 VAL A CA 1
ATOM 1412 C C . VAL A 1 188 ? -4.805 -0.057 19.736 1.00 88.62 188 VAL A C 1
ATOM 1414 O O . VAL A 1 188 ? -4.959 0.801 18.873 1.00 88.62 188 VAL A O 1
ATOM 1417 N N . LEU A 1 189 ? -5.194 0.096 20.992 1.00 87.19 189 LEU A N 1
ATOM 1418 C CA . LEU A 1 189 ? -5.822 1.299 21.507 1.00 87.19 189 LEU A CA 1
ATOM 1419 C C . LEU A 1 189 ? -4.832 2.086 22.370 1.00 87.19 189 LEU A C 1
ATOM 1421 O O . LEU A 1 189 ? -4.141 1.487 23.203 1.00 87.19 189 LEU A O 1
ATOM 1425 N N . PRO A 1 190 ? -4.773 3.418 22.234 1.00 85.94 190 PRO A N 1
ATOM 1426 C CA . PRO A 1 190 ? -3.981 4.234 23.132 1.00 85.94 190 PRO A CA 1
ATOM 1427 C C . PRO A 1 190 ? -4.675 4.301 24.496 1.00 85.94 190 PRO A C 1
ATOM 1429 O O . PRO A 1 190 ? -5.896 4.445 24.579 1.00 85.94 190 PRO A O 1
ATOM 1432 N N . ARG A 1 191 ? -3.903 4.237 25.587 1.00 82.25 191 ARG A N 1
ATOM 1433 C CA . ARG A 1 191 ? -4.450 4.301 26.956 1.00 82.25 191 ARG A CA 1
ATOM 1434 C C . ARG A 1 191 ? -5.288 5.564 27.193 1.00 82.25 191 ARG A C 1
ATOM 1436 O O . ARG A 1 191 ? -6.296 5.484 27.884 1.00 82.25 191 ARG A O 1
ATOM 1443 N N . ALA A 1 192 ? -4.922 6.683 26.565 1.00 82.00 192 ALA A N 1
ATOM 1444 C CA . ALA A 1 192 ? -5.668 7.942 26.630 1.00 82.00 192 ALA A CA 1
ATOM 1445 C C . ALA A 1 192 ? -7.137 7.810 26.179 1.00 82.00 192 ALA A C 1
ATOM 1447 O O . ALA A 1 192 ? -8.006 8.490 26.716 1.00 82.00 192 ALA A O 1
ATOM 1448 N N . LEU A 1 193 ? -7.439 6.896 25.249 1.00 82.19 193 LEU A N 1
ATOM 1449 C CA . LEU A 1 193 ? -8.801 6.688 24.755 1.00 82.19 193 LEU A CA 1
ATOM 1450 C C . LEU A 1 193 ? -9.709 6.017 25.793 1.00 82.19 193 LEU A C 1
ATOM 1452 O O . LEU A 1 193 ? -10.920 6.214 25.769 1.00 82.19 193 LEU A O 1
ATOM 1456 N N . LEU A 1 194 ? -9.138 5.267 26.741 1.00 78.69 194 LEU A N 1
ATOM 1457 C CA . LEU A 1 194 ? -9.910 4.710 27.855 1.00 78.69 194 LEU A CA 1
ATOM 1458 C C . LEU A 1 194 ? -10.452 5.818 28.768 1.00 78.69 194 LEU A C 1
ATOM 1460 O O . LEU A 1 194 ? -11.531 5.664 29.333 1.00 78.69 194 LEU A O 1
ATOM 1464 N N . SER A 1 195 ? -9.734 6.939 28.866 1.00 80.12 195 SER A N 1
ATOM 1465 C CA . SER A 1 195 ? -10.132 8.111 29.652 1.00 80.12 195 SER A CA 1
ATOM 1466 C C . SER A 1 195 ? -11.122 9.025 28.921 1.00 80.12 195 SER A C 1
ATOM 1468 O O . SER A 1 195 ? -11.777 9.836 29.562 1.00 80.12 195 SER A O 1
ATOM 1470 N N . ALA A 1 196 ? -11.265 8.890 27.597 1.00 81.62 196 ALA A N 1
ATOM 1471 C CA . ALA A 1 196 ? -12.172 9.701 26.774 1.00 81.62 196 ALA A CA 1
ATOM 1472 C C . ALA A 1 196 ? -13.655 9.278 26.877 1.00 81.62 196 ALA A C 1
ATOM 1474 O O . ALA A 1 196 ? -14.537 9.929 26.321 1.00 81.62 196 ALA A O 1
ATOM 1475 N N . GLY A 1 197 ? -13.936 8.184 27.588 1.00 83.44 197 GLY A N 1
ATOM 1476 C CA . GLY A 1 197 ? -15.283 7.707 27.886 1.00 83.44 197 GLY A CA 1
ATOM 1477 C C . GLY A 1 197 ? -15.822 6.632 26.925 1.00 83.44 197 GLY A C 1
ATOM 1478 O O . GLY A 1 197 ? -15.278 6.399 25.841 1.00 83.44 197 GLY A O 1
ATOM 1479 N N . PRO A 1 198 ? -16.918 5.941 27.303 1.00 84.62 198 PRO A N 1
ATOM 1480 C CA . PRO A 1 198 ? -17.386 4.747 26.591 1.00 84.62 198 PRO A CA 1
ATOM 1481 C C . PRO A 1 198 ? -17.902 5.008 25.171 1.00 84.62 198 PRO A C 1
ATOM 1483 O O . PRO A 1 198 ? -17.793 4.133 24.315 1.00 84.62 198 PRO A O 1
ATOM 1486 N N . ALA A 1 199 ? -18.486 6.183 24.913 1.00 86.31 199 ALA A N 1
ATOM 1487 C CA . ALA A 1 199 ? -19.011 6.534 23.593 1.00 86.31 199 ALA A CA 1
ATOM 1488 C C . ALA A 1 199 ? -17.882 6.741 22.571 1.00 86.31 199 ALA A C 1
ATOM 1490 O O . ALA A 1 199 ? -17.917 6.140 21.498 1.00 86.31 199 ALA A O 1
ATOM 1491 N N . ALA A 1 200 ? -16.848 7.504 22.942 1.00 86.81 200 ALA A N 1
ATOM 1492 C CA . ALA A 1 200 ? -15.659 7.711 22.117 1.00 86.81 200 ALA A CA 1
ATOM 1493 C C . ALA A 1 200 ? -14.939 6.385 21.824 1.00 86.81 200 ALA A C 1
ATOM 1495 O O . ALA A 1 200 ? -14.584 6.106 20.680 1.00 86.81 200 ALA A O 1
ATOM 1496 N N . LEU A 1 201 ? -14.805 5.523 22.838 1.00 87.06 201 LEU A N 1
ATOM 1497 C CA . LEU A 1 201 ? -14.209 4.199 22.677 1.00 87.06 201 LEU A CA 1
ATOM 1498 C C . LEU A 1 201 ? -14.981 3.322 21.679 1.00 87.06 201 LEU A C 1
ATOM 1500 O O . LEU A 1 201 ? -14.359 2.675 20.841 1.00 87.06 201 LEU A O 1
ATOM 1504 N N . ARG A 1 202 ? -16.320 3.291 21.753 1.00 87.19 202 ARG A N 1
ATOM 1505 C CA . ARG A 1 202 ? -17.149 2.523 20.806 1.00 87.19 202 ARG A CA 1
ATOM 1506 C C . ARG A 1 202 ? -17.025 3.044 19.378 1.00 87.19 202 ARG A C 1
ATOM 1508 O O . ARG A 1 202 ? -16.911 2.231 18.471 1.00 87.19 202 ARG A O 1
ATOM 1515 N N . CYS A 1 203 ? -17.009 4.365 19.198 1.00 88.12 203 CYS A N 1
ATOM 1516 C CA . CYS A 1 203 ? -16.833 4.996 17.890 1.00 88.12 203 CYS A CA 1
ATOM 1517 C C . CYS A 1 203 ? -15.498 4.585 17.247 1.00 88.12 203 CYS A C 1
ATOM 1519 O O . CYS A 1 203 ? -15.479 4.020 16.157 1.00 88.12 203 CYS A O 1
ATOM 1521 N N . VAL A 1 204 ? -14.384 4.748 17.971 1.00 89.75 204 VAL A N 1
ATOM 1522 C CA . VAL A 1 204 ? -13.055 4.365 17.466 1.00 89.75 204 VAL A CA 1
ATOM 1523 C C . VAL A 1 204 ? -12.953 2.860 17.221 1.00 89.75 204 VAL A C 1
ATOM 1525 O O . VAL A 1 204 ? -12.390 2.437 16.219 1.00 89.75 204 VAL A O 1
ATOM 1528 N N . LEU A 1 205 ? -13.515 2.026 18.102 1.00 88.94 205 LEU A N 1
ATOM 1529 C CA . LEU A 1 205 ? -13.526 0.577 17.890 1.00 88.94 205 LEU A CA 1
ATOM 1530 C C . LEU A 1 205 ? -14.306 0.173 16.636 1.00 88.94 205 LEU A C 1
ATOM 1532 O O . LEU A 1 205 ? -13.855 -0.724 15.929 1.00 88.94 205 LEU A O 1
ATOM 1536 N N . ALA A 1 206 ? -15.443 0.816 16.360 1.00 88.88 206 ALA A N 1
ATOM 1537 C CA . ALA A 1 206 ? -16.221 0.566 15.151 1.00 88.88 206 ALA A CA 1
ATOM 1538 C C . ALA A 1 206 ? -15.428 0.951 13.891 1.00 88.88 206 ALA A C 1
ATOM 1540 O O . ALA A 1 206 ? -15.327 0.142 12.968 1.00 88.88 206 ALA A O 1
ATOM 1541 N N . HIS A 1 207 ? -14.784 2.122 13.902 1.00 90.44 207 HIS A N 1
ATOM 1542 C CA . HIS A 1 207 ? -13.915 2.589 12.819 1.00 90.44 207 HIS A CA 1
ATOM 1543 C C . HIS A 1 207 ? -12.745 1.616 12.556 1.00 90.44 207 HIS A C 1
ATOM 1545 O O . HIS A 1 207 ? -12.559 1.126 11.442 1.00 90.44 207 HIS A O 1
ATOM 1551 N N . GLU A 1 208 ? -12.008 1.225 13.598 1.00 90.88 208 GLU A N 1
ATOM 1552 C CA . GLU A 1 208 ? -10.885 0.280 13.482 1.00 90.88 208 GLU A CA 1
ATOM 1553 C C . GLU A 1 208 ? -11.333 -1.129 13.058 1.00 90.88 208 GLU A C 1
ATOM 1555 O O . GLU A 1 208 ? -10.628 -1.838 12.331 1.00 90.88 208 GLU A O 1
ATOM 1560 N N . LEU A 1 209 ? -12.525 -1.558 13.482 1.00 89.69 209 LEU A N 1
ATOM 1561 C CA . LEU A 1 209 ? -13.098 -2.831 13.059 1.00 89.69 209 LEU A CA 1
ATOM 1562 C C . LEU A 1 209 ? -13.484 -2.805 11.575 1.00 89.69 209 LEU A C 1
ATOM 1564 O O . LEU A 1 209 ? -13.236 -3.793 10.879 1.00 89.69 209 LEU A O 1
ATOM 1568 N N . ALA A 1 210 ? -14.001 -1.682 11.068 1.00 89.12 210 ALA A N 1
ATOM 1569 C CA . ALA A 1 210 ? -14.339 -1.527 9.655 1.00 89.12 210 ALA A CA 1
ATOM 1570 C C . ALA A 1 210 ? -13.116 -1.747 8.744 1.00 89.12 210 ALA A C 1
ATOM 1572 O O . ALA A 1 210 ? -13.226 -2.427 7.718 1.00 89.12 210 ALA A O 1
ATOM 1573 N N . HIS A 1 211 ? -11.930 -1.275 9.148 1.00 90.50 211 HIS A N 1
ATOM 1574 C CA . HIS A 1 211 ? -10.675 -1.559 8.440 1.00 90.50 211 HIS A CA 1
ATOM 1575 C C . HIS A 1 211 ? -10.344 -3.058 8.389 1.00 90.50 211 HIS A C 1
ATOM 1577 O O . HIS A 1 211 ? -9.893 -3.573 7.360 1.00 90.50 211 HIS A O 1
ATOM 1583 N N . LEU A 1 212 ? -10.568 -3.790 9.486 1.00 89.56 212 LEU A N 1
ATOM 1584 C CA . LEU A 1 212 ? -10.315 -5.233 9.542 1.00 89.56 212 LEU A CA 1
ATOM 1585 C C . LEU A 1 212 ? -11.314 -6.028 8.702 1.00 89.56 212 LEU A C 1
ATOM 1587 O O . LEU A 1 212 ? -10.920 -6.977 8.022 1.00 89.56 212 LEU A O 1
ATOM 1591 N N . GLU A 1 213 ? -12.588 -5.645 8.727 1.00 88.62 213 GLU A N 1
ATOM 1592 C CA . GLU A 1 213 ? -13.645 -6.286 7.943 1.00 88.62 213 GLU A CA 1
ATOM 1593 C C . GLU A 1 213 ? -13.414 -6.138 6.440 1.00 88.62 213 GLU A C 1
ATOM 1595 O O . GLU A 1 213 ? -13.543 -7.114 5.699 1.00 88.62 213 GLU A O 1
ATOM 1600 N N . ARG A 1 214 ? -12.982 -4.954 5.991 1.00 86.19 214 ARG A N 1
ATOM 1601 C CA . ARG A 1 214 ? -12.601 -4.709 4.591 1.00 86.19 214 ARG A CA 1
ATOM 1602 C C . ARG A 1 214 ? -11.234 -5.267 4.203 1.00 86.19 214 ARG A C 1
ATOM 1604 O O . ARG A 1 214 ? -10.871 -5.237 3.030 1.00 86.19 214 ARG A O 1
ATOM 1611 N N . ARG A 1 215 ? -10.484 -5.820 5.161 1.00 89.25 215 ARG A N 1
ATOM 1612 C CA . ARG A 1 215 ? -9.119 -6.333 4.968 1.00 89.25 215 ARG A CA 1
ATOM 1613 C C . ARG A 1 215 ? -8.140 -5.261 4.480 1.00 89.25 215 ARG A C 1
ATOM 1615 O O . ARG A 1 215 ? -7.173 -5.582 3.787 1.00 89.25 215 ARG A O 1
ATOM 1622 N N . ASP A 1 216 ? -8.312 -4.015 4.908 1.00 91.69 216 ASP A N 1
ATOM 1623 C CA . ASP A 1 216 ? -7.421 -2.906 4.554 1.00 91.69 216 ASP A CA 1
ATOM 1624 C C . ASP A 1 216 ? -5.937 -3.195 4.851 1.00 91.69 216 ASP A C 1
ATOM 1626 O O . ASP A 1 216 ? -5.095 -2.873 4.006 1.00 91.69 216 ASP A O 1
ATOM 1630 N N . PRO A 1 217 ? -5.558 -3.892 5.950 1.00 90.31 217 PRO A N 1
ATOM 1631 C CA . PRO A 1 217 ? -4.164 -4.283 6.170 1.00 90.31 217 PRO A CA 1
ATOM 1632 C C . PRO A 1 217 ? -3.566 -5.156 5.051 1.00 90.31 217 PRO A C 1
ATOM 1634 O O . PRO A 1 217 ? -2.352 -5.107 4.818 1.00 90.31 217 PRO A O 1
ATOM 1637 N N . VAL A 1 218 ? -4.388 -5.953 4.355 1.00 91.88 218 VAL A N 1
ATOM 1638 C CA . VAL A 1 218 ? -3.969 -6.725 3.173 1.00 91.88 218 VAL A CA 1
ATOM 1639 C C . VAL A 1 218 ? -3.703 -5.772 2.019 1.00 91.88 218 VAL A C 1
ATOM 1641 O O . VAL A 1 218 ? -2.606 -5.794 1.467 1.00 91.88 218 VAL A O 1
ATOM 1644 N N . THR A 1 219 ? -4.661 -4.896 1.710 1.00 91.69 219 THR A N 1
ATOM 1645 C CA . THR A 1 219 ? -4.574 -3.914 0.621 1.00 91.69 219 THR A CA 1
ATOM 1646 C C . THR A 1 219 ? -3.364 -2.998 0.787 1.00 91.69 219 THR A C 1
ATOM 1648 O O . THR A 1 219 ? -2.527 -2.904 -0.108 1.00 91.69 219 THR A O 1
ATOM 1651 N N . VAL A 1 220 ? -3.192 -2.392 1.965 1.00 92.62 220 VAL A N 1
ATOM 1652 C CA . VAL A 1 220 ? -2.034 -1.543 2.293 1.00 92.62 220 VAL A CA 1
ATOM 1653 C C . VAL A 1 220 ? -0.726 -2.332 2.199 1.00 92.62 220 VAL A C 1
ATOM 1655 O O . VAL A 1 220 ? 0.300 -1.813 1.749 1.00 92.62 220 VAL A O 1
ATOM 1658 N N . GLY A 1 221 ? -0.755 -3.602 2.607 1.00 92.06 221 GLY A N 1
ATOM 1659 C CA . GLY A 1 221 ? 0.371 -4.514 2.508 1.00 92.06 221 GLY A CA 1
ATOM 1660 C C . GLY A 1 221 ? 0.786 -4.830 1.074 1.00 92.06 221 GLY A C 1
ATOM 1661 O O . GLY A 1 221 ? 1.981 -4.789 0.786 1.00 92.06 221 GLY A O 1
ATOM 1662 N N . ALA A 1 222 ? -0.182 -5.130 0.209 1.00 92.88 222 ALA A N 1
ATOM 1663 C CA . ALA A 1 222 ? 0.020 -5.405 -1.208 1.00 92.88 222 ALA A CA 1
ATOM 1664 C C . ALA A 1 222 ? 0.519 -4.156 -1.942 1.00 92.88 222 ALA A C 1
ATOM 1666 O O . ALA A 1 222 ? 1.525 -4.224 -2.642 1.00 92.88 222 ALA A O 1
ATOM 1667 N N . LEU A 1 223 ? -0.091 -2.993 -1.688 1.00 94.19 223 LEU A N 1
ATOM 1668 C CA . LEU A 1 223 ? 0.362 -1.711 -2.234 1.00 94.19 223 LEU A CA 1
ATOM 1669 C C . LEU A 1 223 ? 1.826 -1.424 -1.905 1.00 94.19 223 LEU A C 1
ATOM 1671 O O . LEU A 1 223 ? 2.561 -0.933 -2.751 1.00 94.19 223 LEU A O 1
ATOM 1675 N N . ALA A 1 224 ? 2.254 -1.706 -0.675 1.00 93.88 224 ALA A N 1
ATOM 1676 C CA . ALA A 1 224 ? 3.640 -1.488 -0.283 1.00 93.88 224 ALA A CA 1
ATOM 1677 C C . ALA A 1 224 ? 4.619 -2.429 -1.015 1.00 93.88 224 ALA A C 1
ATOM 1679 O O . ALA A 1 224 ? 5.713 -1.988 -1.352 1.00 93.88 224 ALA A O 1
ATOM 1680 N N . VAL A 1 225 ? 4.212 -3.666 -1.330 1.00 94.88 225 VAL A N 1
ATOM 1681 C CA . VAL A 1 225 ? 5.004 -4.577 -2.177 1.00 94.88 225 VAL A CA 1
ATOM 1682 C C . VAL A 1 225 ? 5.067 -4.058 -3.612 1.00 94.88 225 VAL A C 1
ATOM 1684 O O . VAL A 1 225 ? 6.155 -3.962 -4.165 1.00 94.88 225 VAL A O 1
ATOM 1687 N N . VAL A 1 226 ? 3.932 -3.657 -4.190 1.00 94.38 226 VAL A N 1
ATOM 1688 C CA . VAL A 1 226 ? 3.876 -3.085 -5.547 1.00 94.38 226 VAL A CA 1
ATOM 1689 C C . VAL A 1 226 ? 4.773 -1.853 -5.659 1.00 94.38 226 VAL A C 1
ATOM 1691 O O . VAL A 1 226 ? 5.593 -1.771 -6.566 1.00 94.38 226 VAL A O 1
ATOM 1694 N N . VAL A 1 227 ? 4.685 -0.930 -4.698 1.00 95.44 227 VAL A N 1
ATOM 1695 C CA . VAL A 1 227 ? 5.550 0.257 -4.629 1.00 95.44 227 VAL A CA 1
ATOM 1696 C C . VAL A 1 227 ? 7.022 -0.121 -4.468 1.00 95.44 227 VAL A C 1
ATOM 1698 O O . VAL A 1 227 ? 7.872 0.539 -5.048 1.00 95.44 227 VAL A O 1
ATOM 1701 N N . ALA A 1 228 ? 7.350 -1.161 -3.697 1.00 94.88 228 ALA A N 1
ATOM 1702 C CA . ALA A 1 228 ? 8.734 -1.596 -3.541 1.00 94.88 228 ALA A CA 1
ATOM 1703 C C . ALA A 1 228 ? 9.309 -2.185 -4.837 1.00 94.88 228 ALA A C 1
ATOM 1705 O O . ALA A 1 228 ? 10.459 -1.916 -5.165 1.00 94.88 228 ALA A O 1
ATOM 1706 N N . LEU A 1 229 ? 8.517 -2.958 -5.581 1.00 93.00 229 LEU A N 1
ATOM 1707 C CA . LEU A 1 229 ? 8.945 -3.550 -6.850 1.00 93.00 229 LEU A CA 1
ATOM 1708 C C . LEU A 1 229 ? 9.016 -2.517 -7.978 1.00 93.00 229 LEU A C 1
ATOM 1710 O O . LEU A 1 229 ? 9.938 -2.570 -8.782 1.00 93.00 229 LEU A O 1
ATOM 1714 N N . ALA A 1 230 ? 8.081 -1.567 -8.010 1.00 93.06 230 ALA A N 1
ATOM 1715 C CA . ALA A 1 230 ? 8.003 -0.491 -8.997 1.00 93.06 230 ALA A CA 1
ATOM 1716 C C . ALA A 1 230 ? 8.518 0.849 -8.443 1.00 93.06 230 ALA A C 1
ATOM 1718 O O . ALA A 1 230 ? 8.040 1.915 -8.832 1.00 93.06 230 ALA A O 1
ATOM 1719 N N . TRP A 1 231 ? 9.481 0.811 -7.518 1.00 94.75 231 TRP A N 1
ATOM 1720 C CA . TRP A 1 231 ? 9.964 1.998 -6.809 1.00 94.75 231 TRP A CA 1
ATOM 1721 C C . TRP A 1 231 ? 10.461 3.140 -7.711 1.00 94.75 231 TRP A C 1
ATOM 1723 O O . TRP A 1 231 ? 10.255 4.289 -7.311 1.00 94.75 231 TRP A O 1
ATOM 1733 N N . PRO A 1 232 ? 11.030 2.900 -8.913 1.00 92.94 232 PRO A N 1
ATOM 1734 C CA . PRO A 1 232 ? 11.436 3.995 -9.792 1.00 92.94 232 PRO A CA 1
ATOM 1735 C C . PRO A 1 232 ? 10.247 4.701 -10.471 1.00 92.94 232 PRO A C 1
ATOM 1737 O O . PRO A 1 232 ? 10.383 5.826 -10.943 1.00 92.94 232 PRO A O 1
ATOM 1740 N N . VAL A 1 233 ? 9.065 4.073 -10.513 1.00 92.31 233 VAL A N 1
ATOM 1741 C CA . VAL A 1 233 ? 7.881 4.581 -11.222 1.00 92.31 233 VAL A CA 1
ATOM 1742 C C . VAL A 1 233 ? 7.071 5.498 -10.299 1.00 92.31 233 VAL A C 1
ATOM 1744 O O . VAL A 1 233 ? 6.166 5.068 -9.579 1.00 92.31 233 VAL A O 1
ATOM 1747 N N . LEU A 1 234 ? 7.380 6.798 -10.319 1.00 93.12 234 LEU A N 1
ATOM 1748 C CA . LEU A 1 234 ? 6.794 7.804 -9.415 1.00 93.12 234 LEU A CA 1
ATOM 1749 C C . LEU A 1 234 ? 5.244 7.783 -9.323 1.00 93.12 234 LEU A C 1
ATOM 1751 O O . LEU A 1 234 ? 4.721 7.840 -8.205 1.00 93.12 234 LEU A O 1
ATOM 1755 N N . PRO A 1 235 ? 4.473 7.647 -10.422 1.00 93.88 235 PRO A N 1
ATOM 1756 C CA . PRO A 1 235 ? 3.008 7.585 -10.358 1.00 93.88 235 PRO A CA 1
ATOM 1757 C C . PRO A 1 235 ? 2.446 6.453 -9.486 1.00 93.88 235 PRO A C 1
ATOM 1759 O O . PRO A 1 235 ? 1.372 6.608 -8.902 1.00 93.88 235 PRO A O 1
ATOM 1762 N N . VAL A 1 236 ? 3.177 5.345 -9.325 1.00 93.81 236 VAL A N 1
ATOM 1763 C CA . VAL A 1 236 ? 2.773 4.225 -8.457 1.00 93.81 236 VAL A CA 1
ATOM 1764 C C . VAL A 1 236 ? 2.716 4.669 -6.997 1.00 93.81 236 VAL A C 1
ATOM 1766 O O . VAL A 1 236 ? 1.774 4.330 -6.278 1.00 93.81 236 VAL A O 1
ATOM 1769 N N . TRP A 1 237 ? 3.662 5.506 -6.562 1.00 94.81 237 TRP A N 1
ATOM 1770 C CA . TRP A 1 237 ? 3.652 6.103 -5.225 1.00 94.81 237 TRP A CA 1
ATOM 1771 C C . TRP A 1 237 ? 2.440 7.011 -5.019 1.00 94.81 237 TRP A C 1
ATOM 1773 O O . TRP A 1 237 ? 1.808 6.987 -3.959 1.00 94.81 237 TRP A O 1
ATOM 1783 N N . LEU A 1 238 ? 2.089 7.800 -6.039 1.00 95.50 238 LEU A N 1
ATOM 1784 C CA . LEU A 1 238 ? 0.941 8.703 -5.999 1.00 95.50 238 LEU A CA 1
ATOM 1785 C C . LEU A 1 238 ? -0.382 7.931 -5.943 1.00 95.50 238 LEU A C 1
ATOM 1787 O O . LEU A 1 238 ? -1.246 8.265 -5.128 1.00 95.50 238 LEU A O 1
ATOM 1791 N N . ALA A 1 239 ? -0.525 6.882 -6.757 1.00 94.56 239 ALA A N 1
ATOM 1792 C CA . ALA A 1 239 ? -1.673 5.981 -6.731 1.00 94.56 239 ALA A CA 1
ATOM 1793 C C . ALA A 1 239 ? -1.799 5.300 -5.363 1.00 94.56 239 ALA A C 1
ATOM 1795 O O . ALA A 1 239 ? -2.858 5.352 -4.740 1.00 94.56 239 ALA A O 1
ATOM 1796 N N . ALA A 1 240 ? -0.700 4.749 -4.838 1.00 94.75 240 ALA A N 1
ATOM 1797 C CA . ALA A 1 240 ? -0.694 4.073 -3.548 1.00 94.75 240 ALA A CA 1
ATOM 1798 C C . ALA A 1 240 ? -1.068 5.008 -2.386 1.00 94.75 240 ALA A C 1
ATOM 1800 O O . ALA A 1 240 ? -1.840 4.628 -1.504 1.00 94.75 240 ALA A O 1
ATOM 1801 N N . ARG A 1 241 ? -0.561 6.248 -2.386 1.00 94.81 241 ARG A N 1
ATOM 1802 C CA . ARG A 1 241 ? -0.931 7.270 -1.394 1.00 94.81 241 ARG A CA 1
ATOM 1803 C C . ARG A 1 241 ? -2.412 7.632 -1.486 1.00 94.81 241 ARG A C 1
ATOM 1805 O O . ARG A 1 241 ? -3.063 7.798 -0.457 1.00 94.81 241 ARG A O 1
ATOM 1812 N N . ARG A 1 242 ? -2.952 7.737 -2.702 1.00 95.06 242 ARG A N 1
ATOM 1813 C CA . ARG A 1 242 ? -4.357 8.091 -2.908 1.00 95.06 242 ARG A CA 1
ATOM 1814 C C . ARG A 1 242 ? -5.309 6.967 -2.514 1.00 95.06 242 ARG A C 1
ATOM 1816 O O . ARG A 1 242 ? -6.298 7.249 -1.850 1.00 95.06 242 ARG A O 1
ATOM 1823 N N . ILE A 1 243 ? -4.975 5.719 -2.837 1.00 94.62 243 ILE A N 1
ATOM 1824 C CA . ILE A 1 243 ? -5.724 4.539 -2.388 1.00 94.62 243 ILE A CA 1
ATOM 1825 C C . ILE A 1 243 ? -5.794 4.509 -0.861 1.00 94.62 243 ILE A C 1
ATOM 1827 O O . ILE A 1 243 ? -6.882 4.363 -0.324 1.00 94.62 243 ILE A O 1
ATOM 1831 N N . ARG A 1 244 ? -4.675 4.725 -0.154 1.00 93.75 244 ARG A N 1
ATOM 1832 C CA . ARG A 1 244 ? -4.682 4.793 1.320 1.00 93.75 244 ARG A CA 1
ATOM 1833 C C . ARG A 1 244 ? -5.644 5.861 1.836 1.00 93.75 244 ARG A C 1
ATOM 1835 O O . ARG A 1 244 ? -6.465 5.557 2.681 1.00 93.75 244 ARG A O 1
ATOM 1842 N N . ALA A 1 245 ? -5.606 7.067 1.272 1.00 93.50 245 ALA A N 1
ATOM 1843 C CA . ALA A 1 245 ? -6.531 8.131 1.664 1.00 93.50 245 ALA A CA 1
ATOM 1844 C C . ALA A 1 245 ? -8.008 7.782 1.392 1.00 93.50 245 ALA A C 1
ATOM 1846 O O . ALA A 1 245 ? -8.880 8.177 2.155 1.00 93.50 245 ALA A O 1
ATOM 1847 N N . LEU A 1 246 ? -8.301 7.053 0.310 1.00 92.94 246 LEU A N 1
ATOM 1848 C CA . LEU A 1 246 ? -9.657 6.578 0.020 1.00 92.94 246 LEU A CA 1
ATOM 1849 C C . LEU A 1 246 ? -10.104 5.462 0.974 1.00 92.94 246 LEU A C 1
ATOM 1851 O O . LEU A 1 246 ? -11.287 5.396 1.279 1.00 92.94 246 LEU A O 1
ATOM 1855 N N . LEU A 1 247 ? -9.188 4.610 1.449 1.00 91.25 247 LEU A N 1
ATOM 1856 C CA . LEU A 1 247 ? -9.499 3.592 2.460 1.00 91.25 247 LEU A CA 1
ATOM 1857 C C . LEU A 1 247 ? -9.897 4.225 3.800 1.00 91.25 247 LEU A C 1
ATOM 1859 O O . LEU A 1 247 ? -10.862 3.766 4.403 1.00 91.25 247 LEU A O 1
ATOM 1863 N N . GLU A 1 248 ? -9.208 5.292 4.223 1.00 90.81 248 GLU A N 1
ATOM 1864 C CA . GLU A 1 248 ? -9.580 6.072 5.418 1.00 90.81 248 GLU A CA 1
ATOM 1865 C C . GLU A 1 248 ? -10.969 6.706 5.252 1.00 90.81 248 GLU A C 1
ATOM 1867 O O . GLU A 1 248 ? -11.865 6.462 6.052 1.00 90.81 248 GLU A O 1
ATOM 1872 N N . LEU A 1 249 ? -11.206 7.410 4.136 1.00 90.19 249 LEU A N 1
ATOM 1873 C CA . LEU A 1 249 ? -12.519 8.006 3.850 1.00 90.19 249 LEU A CA 1
ATOM 1874 C C . LEU A 1 249 ? -13.642 6.956 3.801 1.00 90.19 249 LEU A C 1
ATOM 1876 O O . LEU A 1 249 ? -14.741 7.202 4.282 1.00 90.19 249 LEU A O 1
ATOM 1880 N N . ALA A 1 250 ? -13.374 5.772 3.246 1.00 87.62 250 ALA A N 1
ATOM 1881 C CA . ALA A 1 250 ? -14.345 4.681 3.201 1.00 87.62 250 ALA A CA 1
ATOM 1882 C C . ALA A 1 250 ? -14.603 4.040 4.579 1.00 87.62 250 ALA A C 1
ATOM 1884 O O . ALA A 1 250 ? -15.601 3.336 4.743 1.00 87.62 250 ALA A O 1
ATOM 1885 N N . ALA A 1 251 ? -13.698 4.211 5.550 1.00 83.88 251 ALA A N 1
ATOM 1886 C CA . ALA A 1 251 ? -13.952 3.881 6.951 1.00 83.88 251 ALA A CA 1
ATOM 1887 C C . ALA A 1 251 ? -14.810 4.937 7.644 1.00 83.88 251 ALA A C 1
ATOM 1889 O O . ALA A 1 251 ? -15.691 4.544 8.397 1.00 83.88 251 ALA A O 1
ATOM 1890 N N . ASP A 1 252 ? -14.613 6.220 7.346 1.00 86.00 252 ASP A N 1
ATOM 1891 C CA . ASP A 1 252 ? -15.406 7.312 7.930 1.00 86.00 252 ASP A CA 1
ATOM 1892 C C . ASP A 1 252 ? -16.857 7.367 7.419 1.00 86.00 252 ASP A C 1
ATOM 1894 O O . ASP A 1 252 ? -17.738 7.886 8.097 1.00 86.00 252 ASP A O 1
ATOM 1898 N N . GLU A 1 253 ? -17.124 6.850 6.216 1.00 84.75 253 GLU A N 1
ATOM 1899 C CA . GLU A 1 253 ? -18.467 6.807 5.612 1.00 84.75 253 GLU A CA 1
ATOM 1900 C C . GLU A 1 253 ? -19.408 5.746 6.230 1.00 84.75 253 GLU A C 1
ATOM 1902 O O . GLU A 1 253 ? -20.570 5.669 5.826 1.00 84.75 253 GLU A O 1
ATOM 1907 N N . ARG A 1 254 ? -18.930 4.907 7.160 1.00 65.94 254 ARG A N 1
ATOM 1908 C CA . ARG A 1 254 ? -19.714 3.850 7.828 1.00 65.94 254 ARG A CA 1
ATOM 1909 C C . ARG A 1 254 ? -20.013 4.192 9.280 1.00 65.94 254 ARG A C 1
ATOM 1911 O O . ARG A 1 254 ? -21.151 3.884 9.696 1.00 65.94 254 ARG A O 1
#

Nearest PDB structures (foldseek):
  8ext-assembly1_A  TM=8.193E-01  e=8.165E-04  Staphylococcus aureus
  8exp-assembly1_B  TM=7.187E-01  e=4.346E-04  Staphylococcus aureus

Mean predicted aligned error: 12.45 Å

Secondary structure (DSSP, 8-state):
-TTHHHHHHHHHHHHHHHHHHHHHHHHHHHHHHHHHHHHHTTTS-HHHHHHHHHHHHHTTTS-TT---GGG-----GGGG------------PPPP-----------PPPPPPP----HHHHHHHHHHHHHHHHHHHHHHHHHHHHHHHHHSEEPPHHHHHTS-TTSEEEEESS--SEEE-SSS-EEEEEHHHHHT-HHHHHHHHHHHHHHHHTTHHHHHHHHHHHHHHTTT-HHHHHHHHHHHHHHHHHHHT-

pLDDT: mean 80.12, std 15.25, range [39.16, 97.75]

Foldseek 3Di:
DVPPLVVLLVCLVCVVVVLVLLQVVLVVLLVVLVVVCVVCVVPDALVVSLVSLVVSLVSVVDDSPPDPPVPPDPPDPPPPPPPPPPPPPPDDDDDDDDPPPPPPPPPDPDPDPDPDDSSSVVVVVVLCVQLVVLVVVVVVVVVVVVVQVVPFAFDDPLLVVLDDPQEGETEDQPDDQAWADQNRIYGYHHPVQVVVDSVSSSLSSQLRVLCNVVVVNVVLVVLSSSCSNSVSNVSSVVSSVSSVVSSSSNSVVD

Solvent-accessible surface area (backbone atoms only — not comparable to full-atom values): 14893 Å² total; per-residue (Å²): 120,86,69,55,58,63,54,34,31,54,49,31,69,46,43,62,62,52,49,49,52,54,32,54,54,37,37,51,46,44,50,54,32,53,52,52,49,62,71,39,58,88,79,48,61,40,65,77,50,45,58,50,46,47,54,43,56,51,50,77,75,50,62,90,82,65,69,53,87,88,65,73,69,84,77,68,83,72,84,72,73,74,80,76,78,78,76,81,85,84,82,76,83,86,80,76,92,70,84,79,75,83,72,80,73,79,77,70,79,76,77,73,81,72,86,79,74,60,48,13,57,53,50,52,50,53,51,50,52,53,21,49,53,45,48,50,51,52,51,49,51,53,49,51,51,51,50,52,59,69,73,30,46,74,48,56,73,73,65,49,74,79,48,63,88,80,47,46,54,26,33,27,83,86,44,56,79,45,57,40,56,81,94,60,30,32,38,33,34,25,48,66,46,71,75,65,36,73,68,56,42,51,53,53,50,51,42,41,45,46,39,60,75,72,38,44,51,54,54,57,49,49,45,51,49,52,36,21,74,43,58,88,35,61,44,51,54,55,39,47,55,48,46,52,53,30,54,52,49,42,36,72,77,109

Sequence (254 aa):
MPELLPTLDALGRAAPTWLLAMTLWTLGLWLCARTLDALLRRRLAAAWRLPLYGVVLARLVLPVDWQSPIVAWPMTEDDVAVATVVVDSALVPPPAPTLIGASARLEAPAPAPAPEVPWGLAVLLTWACGAALLLARQALHRRRLRAVAGSGQPASAVARRSVPARVRVIVHPQRGPLAFGVRSPTIVLPRALLSAGPAALRCVLAHELAHLERRDPVTVGALAVVVALAWPVLPVWLAARRIRALLELAADER